Protein AF-A0A060WJI8-F1 (afdb_monomer)

Sequence (333 aa):
MSPMVLRTSGPAKLPEGYKLTMHISQGDAESVRVFRTRSTAGMHQTLKNLFYKSFVKDYPLVLGSEDLSKEVPYLGGNAEMNFYVEGLRFPDKDFEGLISISLSLLEPSSQGFPETPIFTDRVMFRVAPWIMTPNTLNPVEVFVCSTSDNYQFLKGMRRLVENSGYKLKVCHEYMNRGDRWMQDEIEFGYIDSPHQRFPVVLDSPRDGKLQDFPYDVLLGPDFGYVTRTAYNVEVSSLDSFGNLEVSPPVIVNGKIYPLGRIIIGVAFPTATKGRNMTKVVQDFLWAQKVQEPIALFSDWLLVGHVDEFMTFVPAPDKKVKQYCQGKYSCPLH

Structure (mmCIF, N/CA/C/O backbone):
data_AF-A0A060WJI8-F1
#
_entry.id   AF-A0A060WJI8-F1
#
loop_
_atom_site.group_PDB
_atom_site.id
_atom_site.type_symbol
_atom_site.label_atom_id
_atom_site.label_alt_id
_atom_site.label_comp_id
_atom_site.label_asym_id
_atom_site.label_entity_id
_atom_site.label_seq_id
_atom_site.pdbx_PDB_ins_code
_atom_site.Cartn_x
_atom_site.Cartn_y
_atom_site.Cartn_z
_atom_site.occupancy
_atom_site.B_iso_or_equiv
_atom_site.auth_seq_id
_atom_site.auth_comp_id
_atom_site.auth_asym_id
_atom_site.auth_atom_id
_atom_site.pdbx_PDB_model_num
ATOM 1 N N . MET A 1 1 ? 7.351 -10.315 -7.863 1.00 95.31 1 MET A N 1
ATOM 2 C CA . MET A 1 1 ? 7.748 -9.459 -9.005 1.00 95.31 1 MET A CA 1
ATOM 3 C C . MET A 1 1 ? 6.930 -9.865 -10.216 1.00 95.31 1 MET A C 1
ATOM 5 O O . MET A 1 1 ? 6.712 -11.059 -10.398 1.00 95.31 1 MET A O 1
ATOM 9 N N . SER A 1 2 ? 6.518 -8.904 -11.037 1.00 97.56 2 SER A N 1
ATOM 10 C CA . SER A 1 2 ? 5.745 -9.164 -12.254 1.00 97.56 2 SER A CA 1
ATOM 11 C C . SER A 1 2 ? 6.662 -9.638 -13.387 1.00 97.56 2 SER A C 1
ATOM 13 O O . SER A 1 2 ? 7.689 -8.996 -13.623 1.00 97.56 2 SER A O 1
ATOM 15 N N . PRO A 1 3 ? 6.327 -10.722 -14.106 1.00 96.50 3 PRO A N 1
ATOM 16 C CA . PRO A 1 3 ? 7.096 -11.142 -15.270 1.00 96.50 3 PRO A CA 1
ATOM 17 C C . PRO A 1 3 ? 6.867 -10.187 -16.452 1.00 96.50 3 PRO A C 1
ATOM 19 O O . PRO A 1 3 ? 5.740 -9.779 -16.730 1.00 96.50 3 PRO A O 1
ATOM 22 N N . MET A 1 4 ? 7.937 -9.874 -17.180 1.00 97.38 4 MET A N 1
ATOM 23 C CA . MET A 1 4 ? 7.912 -9.142 -18.448 1.00 97.38 4 MET A CA 1
ATOM 24 C C . MET A 1 4 ? 8.781 -9.895 -19.457 1.00 97.38 4 MET A C 1
ATOM 26 O O . MET A 1 4 ? 9.911 -10.254 -19.146 1.00 97.38 4 MET A O 1
ATOM 30 N N . VAL A 1 5 ? 8.265 -10.161 -20.659 1.00 96.44 5 VAL A N 1
ATOM 31 C CA . VAL A 1 5 ? 8.942 -11.027 -21.640 1.00 96.44 5 VAL A CA 1
ATOM 32 C C . VAL A 1 5 ? 9.232 -10.249 -22.915 1.00 96.44 5 VAL A C 1
ATOM 34 O O . VAL A 1 5 ? 8.307 -9.788 -23.581 1.00 96.44 5 VAL A O 1
ATOM 37 N N . LEU A 1 6 ? 10.511 -10.146 -23.277 1.00 96.25 6 LEU A N 1
ATOM 38 C CA . LEU A 1 6 ? 10.931 -9.688 -24.598 1.00 96.25 6 LEU A CA 1
ATOM 39 C C . LEU A 1 6 ? 10.910 -10.875 -25.556 1.00 96.25 6 LEU A C 1
ATOM 41 O O . LEU A 1 6 ? 11.651 -11.835 -25.357 1.00 96.25 6 LEU A O 1
ATOM 45 N N . ARG A 1 7 ? 10.088 -10.786 -26.602 1.00 96.56 7 ARG A N 1
ATOM 46 C CA . ARG A 1 7 ? 10.041 -11.760 -27.696 1.00 96.56 7 ARG A CA 1
ATOM 47 C C . ARG A 1 7 ? 10.628 -11.144 -28.953 1.00 96.56 7 ARG A C 1
ATOM 49 O O . ARG A 1 7 ? 10.181 -10.081 -29.378 1.00 96.56 7 ARG A O 1
ATOM 56 N N . THR A 1 8 ? 11.607 -11.807 -29.551 1.00 95.94 8 THR A N 1
ATOM 57 C CA . THR A 1 8 ? 12.203 -11.386 -30.820 1.00 95.94 8 THR A CA 1
ATOM 58 C C . THR A 1 8 ? 12.088 -12.500 -31.855 1.00 95.94 8 THR A C 1
ATOM 60 O O . THR A 1 8 ? 12.161 -13.683 -31.534 1.00 95.94 8 THR A O 1
ATOM 63 N N . SER A 1 9 ? 11.884 -12.105 -33.111 1.00 96.81 9 SER A N 1
ATOM 64 C CA . SER A 1 9 ? 11.869 -12.989 -34.278 1.00 96.81 9 SER A CA 1
ATOM 65 C C . SER A 1 9 ? 12.611 -12.283 -35.405 1.00 96.81 9 SER A C 1
ATOM 67 O O . SER A 1 9 ? 12.180 -11.215 -35.840 1.00 96.81 9 SER A O 1
ATOM 69 N N . GLY A 1 10 ? 13.732 -12.831 -35.870 1.00 95.75 10 GLY A N 1
ATOM 70 C CA . GLY A 1 10 ? 14.507 -12.193 -36.933 1.00 95.75 10 GLY A CA 1
ATOM 71 C C . GLY A 1 10 ? 15.768 -12.950 -37.362 1.00 95.75 10 GLY A C 1
ATOM 72 O O . GLY A 1 10 ? 15.878 -14.153 -37.112 1.00 95.75 10 GLY A O 1
ATOM 73 N N . PRO A 1 11 ? 16.710 -12.271 -38.046 1.00 96.75 11 PRO A N 1
ATOM 74 C CA . PRO A 1 11 ? 17.956 -12.880 -38.513 1.00 96.75 11 PRO A CA 1
ATOM 75 C C . PRO A 1 11 ? 18.818 -13.419 -37.359 1.00 96.75 11 PRO A C 1
ATOM 77 O O . PRO A 1 11 ? 18.572 -13.164 -36.186 1.00 96.75 11 PRO A O 1
ATOM 80 N N . ALA A 1 12 ? 19.877 -14.166 -37.677 1.00 94.81 12 ALA A N 1
ATOM 81 C CA . ALA A 1 12 ? 20.780 -14.703 -36.652 1.00 94.81 12 ALA A CA 1
ATOM 82 C C . ALA A 1 12 ? 21.496 -13.606 -35.836 1.00 94.81 12 ALA A C 1
ATOM 84 O O . ALA A 1 12 ? 21.872 -13.833 -34.690 1.00 94.81 12 ALA A O 1
ATOM 85 N N . LYS A 1 13 ? 21.701 -12.424 -36.429 1.00 95.00 13 LYS A N 1
ATOM 86 C CA . LYS A 1 13 ? 22.311 -11.242 -35.806 1.00 95.00 13 LYS A CA 1
ATOM 87 C C . LYS A 1 13 ? 21.652 -9.984 -36.365 1.00 95.00 13 LYS A C 1
ATOM 89 O O . LYS A 1 13 ? 21.205 -9.999 -37.512 1.00 95.00 13 LYS A O 1
ATOM 94 N N . LEU A 1 14 ? 21.619 -8.913 -35.576 1.00 95.38 14 LEU A N 1
ATOM 95 C CA . LEU A 1 14 ? 21.272 -7.590 -36.095 1.00 95.38 14 LEU A CA 1
ATOM 96 C C . LEU A 1 14 ? 22.352 -7.115 -37.084 1.00 95.38 14 LEU A C 1
ATOM 98 O O . LEU A 1 14 ? 23.507 -7.541 -36.957 1.00 95.38 14 LEU A O 1
ATOM 102 N N . PRO A 1 15 ? 22.004 -6.256 -38.061 1.00 96.38 15 PRO A N 1
ATOM 103 C CA . PRO A 1 15 ? 23.004 -5.584 -38.881 1.00 96.38 15 PRO A CA 1
ATOM 104 C C . PRO A 1 15 ? 23.993 -4.799 -38.011 1.00 96.38 15 PRO A C 1
ATOM 106 O O . PRO A 1 15 ? 23.686 -4.433 -36.874 1.00 96.38 15 PRO A O 1
ATOM 109 N N . GLU A 1 16 ? 25.191 -4.558 -38.539 1.00 94.25 16 GLU A N 1
ATOM 110 C CA . GLU A 1 16 ? 26.265 -3.901 -37.794 1.00 94.25 16 GLU A CA 1
ATOM 111 C C . GLU A 1 16 ? 25.809 -2.554 -37.214 1.00 94.25 16 GLU A C 1
ATOM 113 O O . GLU A 1 16 ? 25.191 -1.747 -37.903 1.00 94.25 16 GLU A O 1
ATOM 118 N N . GLY A 1 17 ? 26.085 -2.343 -35.924 1.00 92.25 17 GLY A N 1
ATOM 119 C CA . GLY A 1 17 ? 25.746 -1.123 -35.190 1.00 92.25 17 GLY A CA 1
ATOM 120 C C . GLY A 1 17 ? 24.297 -1.016 -34.698 1.00 92.25 17 GLY A C 1
ATOM 121 O O . GLY A 1 17 ? 24.030 -0.174 -33.847 1.00 92.25 17 GLY A O 1
ATOM 122 N N . TYR A 1 18 ? 23.369 -1.863 -35.157 1.00 96.94 18 TYR A N 1
ATOM 123 C CA . TYR A 1 18 ? 22.008 -1.876 -34.611 1.00 96.94 18 TYR A CA 1
ATOM 124 C C . TYR A 1 18 ? 21.971 -2.574 -33.255 1.00 96.94 18 TYR A C 1
ATOM 126 O O . TYR A 1 18 ? 22.590 -3.625 -33.066 1.00 96.94 18 TYR A O 1
ATOM 134 N N . LYS A 1 19 ? 21.175 -2.041 -32.325 1.00 96.19 19 LYS A N 1
ATOM 135 C CA . LYS A 1 19 ? 21.021 -2.632 -30.989 1.00 96.19 19 LYS A CA 1
ATOM 136 C C . LYS A 1 19 ? 19.639 -2.426 -30.392 1.00 96.19 19 LYS A C 1
ATOM 138 O O . LYS A 1 19 ? 18.889 -1.541 -30.797 1.00 96.19 19 LYS A O 1
ATOM 143 N N . LEU A 1 20 ? 19.315 -3.257 -29.408 1.00 97.56 20 LEU A N 1
ATOM 144 C CA . LEU A 1 20 ? 18.104 -3.134 -28.606 1.00 97.56 20 LEU A CA 1
ATOM 145 C C . LEU A 1 20 ? 18.449 -2.478 -27.271 1.00 97.56 20 LEU A C 1
ATOM 147 O O . LEU A 1 20 ? 19.308 -2.972 -26.544 1.00 97.56 20 LEU A O 1
ATOM 151 N N . THR A 1 21 ? 17.745 -1.408 -26.923 1.00 97.75 21 THR A N 1
ATOM 152 C CA . THR A 1 21 ? 17.945 -0.688 -25.661 1.00 97.75 21 THR A CA 1
ATOM 153 C C . THR A 1 21 ? 16.631 -0.597 -24.909 1.00 97.75 21 THR A C 1
ATOM 155 O O . THR A 1 21 ? 15.650 -0.052 -25.416 1.00 97.75 21 THR A O 1
ATOM 158 N N . MET A 1 22 ? 16.614 -1.127 -23.689 1.00 98.31 22 MET A N 1
ATOM 159 C CA . MET A 1 22 ? 15.509 -0.943 -22.754 1.00 98.31 22 MET A CA 1
ATOM 160 C C . MET A 1 22 ? 15.727 0.357 -21.978 1.00 98.31 22 MET A C 1
ATOM 162 O O . MET A 1 22 ? 16.863 0.657 -21.611 1.00 98.31 22 MET A O 1
ATOM 166 N N . HIS A 1 23 ? 14.671 1.134 -21.742 1.00 98.31 23 HIS A N 1
ATOM 167 C CA . HIS A 1 23 ? 14.761 2.410 -21.027 1.00 98.31 23 HIS A CA 1
ATOM 168 C C . HIS A 1 23 ? 13.463 2.797 -20.315 1.00 98.31 23 HIS A C 1
ATOM 170 O O . HIS A 1 23 ? 12.370 2.333 -20.660 1.00 98.31 23 HIS A O 1
ATOM 176 N N . ILE A 1 24 ? 13.616 3.651 -19.306 1.00 98.19 24 ILE A N 1
ATOM 177 C CA . ILE A 1 24 ? 12.556 4.228 -18.474 1.00 98.19 24 ILE A CA 1
ATOM 178 C C . ILE A 1 24 ? 12.788 5.732 -18.301 1.00 98.19 24 ILE A C 1
ATOM 180 O O . ILE A 1 24 ? 13.900 6.230 -18.487 1.00 98.19 24 ILE A O 1
ATOM 184 N N . SER A 1 25 ? 11.732 6.469 -17.952 1.00 97.44 25 SER A N 1
ATOM 185 C CA . SER A 1 25 ? 11.871 7.882 -17.598 1.00 97.44 25 SER A CA 1
ATOM 186 C C . SER A 1 25 ? 12.563 8.038 -16.239 1.00 97.44 25 SER A C 1
ATOM 188 O O . SER A 1 25 ? 12.509 7.139 -15.401 1.00 97.44 25 SER A O 1
ATOM 190 N N . GLN A 1 26 ? 13.180 9.198 -15.993 1.00 95.56 26 GLN A N 1
ATOM 191 C CA . GLN A 1 26 ? 13.785 9.490 -14.689 1.00 95.56 26 GLN A CA 1
ATOM 192 C C . GLN A 1 26 ? 12.755 9.428 -13.548 1.00 95.56 26 GLN A C 1
ATOM 194 O O . GLN A 1 26 ? 13.071 8.910 -12.485 1.00 95.56 26 GLN A O 1
ATOM 199 N N . GLY A 1 27 ? 11.520 9.890 -13.783 1.00 94.31 27 GLY A N 1
ATOM 200 C CA . GLY A 1 27 ? 10.445 9.815 -12.788 1.00 94.31 27 GLY A CA 1
ATOM 201 C C . GLY A 1 27 ? 9.993 8.380 -12.501 1.00 94.31 27 GLY A C 1
ATOM 202 O O . GLY A 1 27 ? 9.819 8.007 -11.345 1.00 94.31 27 GLY A O 1
ATOM 203 N N . ASP A 1 28 ? 9.868 7.540 -13.535 1.00 96.62 28 ASP A N 1
ATOM 204 C CA . ASP A 1 28 ? 9.528 6.121 -13.354 1.00 96.62 28 ASP A CA 1
ATOM 205 C C . ASP A 1 28 ? 10.630 5.357 -12.604 1.00 96.62 28 ASP A C 1
ATOM 207 O O . ASP A 1 28 ? 10.332 4.442 -11.837 1.00 96.62 28 ASP A O 1
ATOM 211 N N . ALA A 1 29 ? 11.897 5.735 -12.800 1.00 96.19 29 ALA A N 1
ATOM 212 C CA . ALA A 1 29 ? 13.061 5.076 -12.208 1.00 96.19 29 ALA A CA 1
ATOM 213 C C . ALA A 1 29 ? 13.143 5.182 -10.681 1.00 96.19 29 ALA A C 1
ATOM 215 O O . ALA A 1 29 ? 13.784 4.347 -10.044 1.00 96.19 29 ALA A O 1
ATOM 216 N N . GLU A 1 30 ? 12.460 6.157 -10.083 1.00 95.12 30 GLU A N 1
ATOM 217 C CA . GLU A 1 30 ? 12.289 6.236 -8.629 1.00 95.12 30 GLU A CA 1
ATOM 218 C C . GLU A 1 30 ? 11.312 5.173 -8.103 1.00 95.12 30 GLU A C 1
ATOM 220 O O . GLU A 1 30 ? 11.347 4.812 -6.927 1.00 95.12 30 GLU A O 1
ATOM 225 N N . SER A 1 31 ? 10.435 4.662 -8.970 1.00 97.31 31 SER A N 1
ATOM 226 C CA . SER A 1 31 ? 9.283 3.834 -8.606 1.00 97.31 31 SER A CA 1
ATOM 227 C C . SER A 1 31 ? 9.403 2.379 -9.052 1.00 97.31 31 SER A C 1
ATOM 229 O O . SER A 1 31 ? 8.552 1.569 -8.675 1.00 97.31 31 SER A O 1
ATOM 231 N N . VAL A 1 32 ? 10.430 2.019 -9.831 1.00 98.25 32 VAL A N 1
ATOM 232 C CA . VAL A 1 32 ? 10.573 0.683 -10.425 1.00 98.25 32 VAL A CA 1
ATOM 233 C C . VAL A 1 32 ? 12.015 0.183 -10.431 1.00 98.25 32 VAL A C 1
ATOM 235 O O . VAL A 1 32 ? 12.955 0.942 -10.661 1.00 98.25 32 VAL A O 1
ATOM 238 N N . ARG A 1 33 ? 12.187 -1.132 -10.264 1.00 98.06 33 ARG A N 1
ATOM 239 C CA . ARG A 1 33 ? 13.402 -1.845 -10.687 1.00 98.06 33 ARG A CA 1
ATOM 240 C C . ARG A 1 33 ? 13.047 -2.977 -11.639 1.00 98.06 33 ARG A C 1
ATOM 242 O O . ARG A 1 33 ? 12.024 -3.647 -11.477 1.00 98.06 33 ARG A O 1
ATOM 249 N N . VAL A 1 34 ? 13.911 -3.188 -12.628 1.00 98.00 34 VAL A N 1
ATOM 250 C CA . VAL A 1 34 ? 13.789 -4.267 -13.612 1.00 98.00 34 VAL A CA 1
ATOM 251 C C . VAL A 1 34 ? 15.032 -5.134 -13.544 1.00 98.00 34 VAL A C 1
ATOM 253 O O . VAL A 1 34 ? 16.148 -4.643 -13.705 1.00 98.00 34 VAL A O 1
ATOM 256 N N . PHE A 1 35 ? 14.838 -6.432 -13.358 1.00 96.12 35 PHE A N 1
ATOM 257 C CA . PHE A 1 35 ? 15.899 -7.434 -13.330 1.00 96.12 35 PHE A CA 1
ATOM 258 C C . PHE A 1 35 ? 15.754 -8.383 -14.513 1.00 96.12 35 PHE A C 1
ATOM 260 O O . PHE A 1 35 ? 14.654 -8.570 -15.031 1.00 96.12 35 PHE A O 1
ATOM 267 N N . ARG A 1 36 ? 16.842 -9.036 -14.916 1.00 91.44 36 ARG A N 1
ATOM 268 C CA . ARG A 1 36 ? 16.812 -10.140 -15.894 1.00 91.44 36 ARG A CA 1
ATOM 269 C C . ARG A 1 36 ? 17.390 -11.402 -15.281 1.00 91.44 36 ARG A C 1
ATOM 271 O O . ARG A 1 36 ? 18.293 -11.303 -14.461 1.00 91.44 36 ARG A O 1
ATOM 278 N N . THR A 1 37 ? 16.970 -12.579 -15.731 1.00 82.50 37 THR A N 1
ATOM 279 C CA . THR A 1 37 ? 17.683 -13.827 -15.406 1.00 82.50 37 THR A CA 1
ATOM 280 C C . THR A 1 37 ? 19.043 -13.864 -16.087 1.00 82.50 37 THR A C 1
ATOM 282 O O . THR A 1 37 ? 19.163 -13.566 -17.280 1.00 82.50 37 THR A O 1
ATOM 285 N N . ARG A 1 38 ? 20.083 -14.263 -15.356 1.00 71.56 38 ARG A N 1
ATOM 286 C CA . ARG A 1 38 ? 21.404 -14.488 -15.942 1.00 71.56 38 ARG A CA 1
ATOM 287 C C . ARG A 1 38 ? 21.379 -15.698 -16.887 1.00 71.56 38 ARG A C 1
ATOM 289 O O . ARG A 1 38 ? 20.868 -16.757 -16.540 1.00 71.56 38 ARG A O 1
ATOM 296 N N . SER A 1 39 ? 21.967 -15.546 -18.076 1.00 58.94 39 SER A N 1
ATOM 297 C CA . SER A 1 39 ? 22.252 -16.679 -18.967 1.00 58.94 39 SER A CA 1
ATOM 298 C C . SER A 1 39 ? 23.330 -17.566 -18.334 1.00 58.94 39 SER A C 1
ATOM 300 O O . SER A 1 39 ? 24.338 -17.058 -17.841 1.00 58.94 39 SER A O 1
ATOM 302 N N . THR A 1 40 ? 23.134 -18.885 -18.343 1.00 50.47 40 THR A N 1
ATOM 303 C CA . THR A 1 40 ? 24.026 -19.894 -17.735 1.00 50.47 40 THR A CA 1
ATOM 304 C C . THR A 1 40 ? 25.407 -20.006 -18.403 1.00 50.47 40 THR A C 1
ATOM 306 O O . THR A 1 40 ? 26.267 -20.747 -17.929 1.00 50.47 40 THR A O 1
ATOM 309 N N . ALA A 1 41 ? 25.672 -19.248 -19.469 1.00 39.09 41 ALA A N 1
ATOM 310 C CA . ALA A 1 41 ? 26.955 -19.223 -20.163 1.00 39.09 41 ALA A CA 1
ATOM 311 C C . ALA A 1 41 ? 27.947 -18.245 -19.498 1.00 39.09 41 ALA A C 1
ATOM 313 O O . ALA A 1 41 ? 28.019 -17.074 -19.862 1.00 39.09 41 ALA A O 1
ATOM 314 N N . GLY A 1 42 ? 28.729 -18.718 -18.521 1.00 37.16 42 GLY A N 1
ATOM 315 C CA . GLY A 1 42 ? 29.898 -17.981 -18.011 1.00 37.16 42 GLY A CA 1
ATOM 316 C C . GLY A 1 42 ? 30.003 -17.949 -16.490 1.00 37.16 42 GLY A C 1
ATOM 317 O O . GLY A 1 42 ? 29.821 -16.908 -15.853 1.00 37.16 42 GLY A O 1
ATOM 318 N N . MET A 1 43 ? 30.305 -19.106 -15.904 1.00 37.91 43 MET A N 1
ATOM 319 C CA . MET A 1 43 ? 30.564 -19.263 -14.479 1.00 37.91 43 MET A CA 1
ATOM 320 C C . MET A 1 43 ? 32.078 -19.194 -14.234 1.00 37.91 43 MET A C 1
ATOM 322 O O . MET A 1 43 ? 32.793 -20.152 -14.501 1.00 37.91 43 MET A O 1
ATOM 326 N N . HIS A 1 44 ? 32.570 -18.069 -13.709 1.00 34.78 44 HIS A N 1
ATOM 327 C CA . HIS A 1 44 ? 33.851 -18.028 -13.003 1.00 34.78 44 HIS A CA 1
ATOM 328 C C . HIS A 1 44 ? 33.682 -17.342 -11.642 1.00 34.78 44 HIS A C 1
ATOM 330 O O . HIS A 1 44 ? 32.932 -16.380 -11.478 1.00 34.78 44 HIS A O 1
ATOM 336 N N . GLN A 1 45 ? 34.330 -17.958 -10.657 1.00 44.03 45 GLN A N 1
ATOM 337 C CA . GLN A 1 45 ? 34.264 -17.748 -9.213 1.00 44.03 45 GLN A CA 1
ATOM 338 C C . GLN A 1 45 ? 34.314 -16.287 -8.760 1.00 44.03 45 GLN A C 1
ATOM 340 O O . GLN A 1 45 ? 35.216 -15.562 -9.155 1.00 44.03 45 GLN A O 1
ATOM 345 N N . THR A 1 46 ? 33.493 -15.934 -7.763 1.00 38.28 46 THR A N 1
ATOM 346 C CA . THR A 1 46 ? 34.002 -15.357 -6.499 1.00 38.28 46 THR A CA 1
ATOM 347 C C . THR A 1 46 ? 32.967 -15.525 -5.375 1.00 38.28 46 THR A C 1
ATOM 349 O O . THR A 1 46 ? 31.756 -15.440 -5.605 1.00 38.28 46 THR A O 1
ATOM 352 N N . LEU A 1 47 ? 33.466 -15.818 -4.171 1.00 43.69 47 LEU A N 1
ATOM 353 C CA . LEU A 1 47 ? 32.743 -15.987 -2.905 1.00 43.69 47 LEU A CA 1
ATOM 354 C C . LEU A 1 47 ? 32.748 -14.680 -2.083 1.00 43.69 47 LEU A C 1
ATOM 356 O O . LEU A 1 47 ? 33.731 -13.947 -2.125 1.00 43.69 47 LEU A O 1
ATOM 360 N N . LYS A 1 48 ? 31.696 -14.520 -1.256 1.00 38.72 48 LYS A N 1
ATOM 361 C CA . LYS A 1 48 ? 31.457 -13.558 -0.143 1.00 38.72 48 LYS A CA 1
ATOM 362 C C . LYS A 1 48 ? 30.688 -12.252 -0.446 1.00 38.72 48 LYS A C 1
ATOM 364 O O . LYS A 1 48 ? 31.264 -11.242 -0.834 1.00 38.72 48 LYS A O 1
ATOM 369 N N . ASN A 1 49 ? 29.370 -12.257 -0.196 1.00 40.72 49 ASN A N 1
ATOM 370 C CA . ASN A 1 49 ? 28.689 -11.526 0.900 1.00 40.72 49 ASN A CA 1
ATOM 371 C C . ASN A 1 49 ? 27.154 -11.688 0.798 1.00 40.72 49 ASN A C 1
ATOM 373 O O . ASN A 1 49 ? 26.597 -11.728 -0.297 1.00 40.72 49 ASN A O 1
ATOM 377 N N . LEU A 1 50 ? 26.511 -11.865 1.956 1.00 52.09 50 LEU A N 1
ATOM 378 C CA . LEU A 1 50 ? 25.228 -12.548 2.158 1.00 52.09 50 LEU A CA 1
ATOM 379 C C . LEU A 1 50 ? 23.988 -11.779 1.639 1.00 52.09 50 LEU A C 1
ATOM 381 O O . LEU A 1 50 ? 23.796 -10.599 1.914 1.00 52.09 50 LEU A O 1
ATOM 385 N N . PHE A 1 51 ? 23.147 -12.521 0.912 1.00 51.00 51 PHE A N 1
ATOM 386 C CA . PHE A 1 51 ? 21.796 -12.238 0.398 1.00 51.00 51 PHE A CA 1
ATOM 387 C C . PHE A 1 51 ? 21.637 -11.201 -0.732 1.00 51.00 51 PHE A C 1
ATOM 389 O O . PHE A 1 51 ? 21.318 -11.619 -1.846 1.00 51.00 51 PHE A O 1
ATOM 396 N N . TYR A 1 52 ? 21.919 -9.905 -0.547 1.00 45.81 52 TYR A N 1
ATOM 397 C CA . TYR A 1 52 ? 21.654 -8.906 -1.611 1.00 45.81 52 TYR A CA 1
ATOM 398 C C . TYR A 1 52 ? 22.555 -9.091 -2.849 1.00 45.81 52 TYR A C 1
ATOM 400 O O . TYR A 1 52 ? 22.087 -9.081 -3.987 1.00 45.81 52 TYR A O 1
ATOM 408 N N . LYS A 1 53 ? 23.853 -9.375 -2.647 1.00 49.78 53 LYS A N 1
ATOM 409 C CA . LYS A 1 53 ? 24.776 -9.665 -3.762 1.00 49.78 53 LYS A CA 1
ATOM 410 C C . LYS A 1 53 ? 24.500 -11.008 -4.437 1.00 49.78 53 LYS A C 1
ATOM 412 O O . LYS A 1 53 ? 24.866 -11.166 -5.595 1.00 49.78 53 LYS A O 1
ATOM 417 N N . SER A 1 54 ? 23.877 -11.966 -3.745 1.00 52.09 54 SER A N 1
ATOM 418 C CA . SER A 1 54 ? 23.552 -13.269 -4.339 1.00 52.09 54 SER A CA 1
ATOM 419 C C . SER A 1 54 ? 22.375 -13.157 -5.303 1.00 52.09 54 SER A C 1
ATOM 421 O O . SER A 1 54 ? 22.462 -13.681 -6.405 1.00 52.09 54 SER A O 1
ATOM 423 N N . PHE A 1 55 ? 21.324 -12.412 -4.937 1.00 59.50 55 PHE A N 1
ATOM 424 C CA . PHE A 1 55 ? 20.200 -12.169 -5.842 1.00 59.50 55 PHE A CA 1
ATOM 425 C C . PHE A 1 55 ? 20.647 -11.394 -7.083 1.00 59.50 55 PHE A C 1
ATOM 427 O O . PHE A 1 55 ? 20.423 -11.863 -8.188 1.00 59.50 55 PHE A O 1
ATOM 434 N N . VAL A 1 56 ? 21.385 -10.286 -6.928 1.00 58.84 56 VAL A N 1
ATOM 435 C CA . VAL A 1 56 ? 21.895 -9.504 -8.076 1.00 58.84 56 VAL A CA 1
ATOM 436 C C . VAL A 1 56 ? 22.865 -10.313 -8.955 1.00 58.84 56 VAL A C 1
ATOM 438 O O . VAL A 1 56 ? 22.981 -10.067 -10.156 1.00 58.84 56 VAL A O 1
ATOM 441 N N . LYS A 1 57 ? 23.558 -11.309 -8.389 1.00 63.19 57 LYS A N 1
ATOM 442 C CA . LYS A 1 57 ? 24.456 -12.195 -9.145 1.00 63.19 57 LYS A CA 1
ATOM 443 C C . LYS A 1 57 ? 23.705 -13.105 -10.121 1.00 63.19 57 LYS A C 1
ATOM 445 O O . LYS A 1 57 ? 24.249 -13.367 -11.200 1.00 63.19 57 LYS A O 1
ATOM 450 N N . ASP A 1 58 ? 22.503 -13.542 -9.756 1.00 75.50 58 ASP A N 1
ATOM 451 C CA . ASP A 1 58 ? 21.653 -14.433 -10.560 1.00 75.50 58 ASP A CA 1
ATOM 452 C C . ASP A 1 58 ? 20.570 -13.657 -11.340 1.00 75.50 58 ASP A C 1
ATOM 454 O O . ASP A 1 58 ? 20.153 -14.076 -12.423 1.00 75.50 58 ASP A O 1
ATOM 458 N N . TYR A 1 59 ? 20.206 -12.475 -10.837 1.00 85.12 59 TYR A N 1
ATOM 459 C CA . TYR A 1 59 ? 19.235 -11.531 -11.381 1.00 85.12 59 TYR A CA 1
ATOM 460 C C . TYR A 1 59 ? 19.839 -10.122 -11.484 1.00 85.12 59 TYR A C 1
ATOM 462 O O . TYR A 1 59 ? 19.549 -9.258 -10.653 1.00 85.12 59 TYR A O 1
ATOM 470 N N . PRO A 1 60 ? 20.723 -9.856 -12.461 1.00 89.50 60 PRO A N 1
ATOM 471 C CA . PRO A 1 60 ? 21.310 -8.531 -12.620 1.00 89.50 60 PRO A CA 1
ATOM 472 C C . PRO A 1 60 ? 20.246 -7.457 -12.872 1.00 89.50 60 PRO A C 1
ATOM 474 O O . PRO A 1 60 ? 19.312 -7.663 -13.657 1.00 89.50 60 PRO A O 1
ATOM 477 N N . LEU A 1 61 ? 20.438 -6.300 -12.229 1.00 93.44 61 LEU A N 1
ATOM 478 C CA . LEU A 1 61 ? 19.657 -5.088 -12.462 1.00 93.44 61 LEU A CA 1
ATOM 479 C C . LEU A 1 61 ? 19.858 -4.619 -13.911 1.00 93.44 61 LEU A C 1
ATOM 481 O O . LEU A 1 61 ? 20.980 -4.601 -14.424 1.00 93.44 61 LEU A O 1
ATOM 485 N N . VAL A 1 62 ? 18.755 -4.285 -14.569 1.00 95.31 62 VAL A N 1
ATOM 486 C CA . VAL A 1 62 ? 18.708 -3.768 -15.941 1.00 95.31 62 VAL A CA 1
ATOM 487 C C . VAL A 1 62 ? 18.312 -2.303 -15.924 1.00 95.31 62 VAL A C 1
ATOM 489 O O . VAL A 1 62 ? 18.973 -1.510 -16.581 1.00 95.31 62 VAL A O 1
ATOM 492 N N . LEU A 1 63 ? 17.261 -1.963 -15.173 1.00 97.50 63 LEU A N 1
ATOM 493 C CA . LEU A 1 63 ? 16.787 -0.593 -15.018 1.00 97.50 63 LEU A CA 1
ATOM 494 C C . LEU A 1 63 ? 16.494 -0.267 -13.554 1.00 97.50 63 LEU A C 1
ATOM 496 O O . LEU A 1 63 ? 15.995 -1.124 -12.818 1.00 97.50 63 LEU A O 1
ATOM 500 N N . GLY A 1 64 ? 16.747 0.979 -13.167 1.00 95.75 64 GLY A N 1
ATOM 501 C CA . GLY A 1 64 ? 16.448 1.541 -11.849 1.00 95.75 64 GLY A CA 1
ATOM 502 C C . GLY A 1 64 ? 16.901 2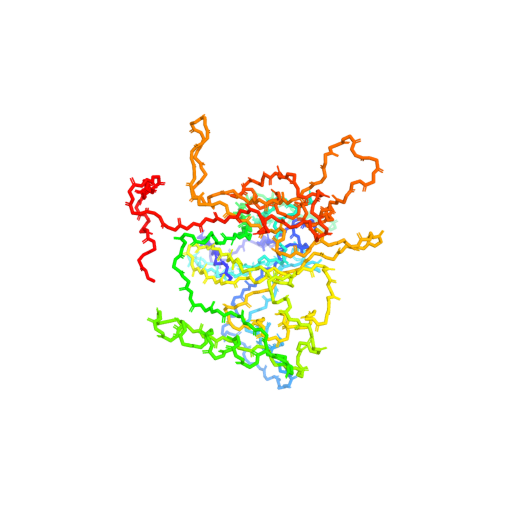.999 -11.765 1.00 95.75 64 GLY A C 1
ATOM 503 O O . GLY A 1 64 ? 17.278 3.587 -12.775 1.00 95.75 64 GLY A O 1
ATOM 504 N N . SER A 1 65 ? 16.909 3.575 -10.563 1.00 94.44 65 SER A N 1
ATOM 505 C CA . SER A 1 65 ? 17.248 4.990 -10.329 1.00 94.44 65 SER A CA 1
ATOM 506 C C . SER A 1 65 ? 18.618 5.422 -10.871 1.00 94.44 65 SER A C 1
ATOM 508 O O . SER A 1 65 ? 18.780 6.569 -11.276 1.00 94.44 65 SER A O 1
ATOM 510 N N . GLU A 1 66 ? 19.602 4.518 -10.883 1.00 93.50 66 GLU A N 1
ATOM 511 C CA . GLU A 1 66 ? 20.960 4.781 -11.391 1.00 93.50 66 GLU A CA 1
ATOM 512 C C . GLU A 1 66 ? 21.147 4.360 -12.861 1.00 93.50 66 GLU A C 1
ATOM 514 O O . GLU A 1 66 ? 22.002 4.900 -13.560 1.00 93.50 66 GLU A O 1
ATOM 519 N N . ASP A 1 67 ? 20.322 3.431 -13.354 1.00 94.75 67 ASP A N 1
ATOM 520 C CA . ASP A 1 67 ? 20.398 2.853 -14.697 1.00 94.75 67 ASP A CA 1
ATOM 521 C C . ASP A 1 67 ? 19.084 3.129 -15.450 1.00 94.75 67 ASP A C 1
ATOM 523 O O . ASP A 1 67 ? 18.174 2.299 -15.486 1.00 94.75 67 ASP A O 1
ATOM 527 N N . LEU A 1 68 ? 18.966 4.305 -16.073 1.00 97.62 68 LEU A N 1
ATOM 528 C CA . LEU A 1 68 ? 17.751 4.687 -16.817 1.00 97.62 68 LEU A CA 1
ATOM 529 C C . LEU A 1 68 ? 17.608 3.961 -18.161 1.00 97.62 68 LEU A C 1
ATOM 531 O O . LEU A 1 68 ? 16.520 3.909 -18.737 1.00 97.62 68 LEU A O 1
ATOM 535 N N . SER A 1 69 ? 18.709 3.426 -18.689 1.00 97.25 69 SER A N 1
ATOM 536 C CA . SER A 1 69 ? 18.720 2.687 -19.947 1.00 97.25 69 SER A CA 1
ATOM 537 C C . SER A 1 69 ? 19.815 1.628 -19.968 1.00 97.25 69 SER A C 1
ATOM 539 O O . SER A 1 69 ? 20.891 1.812 -19.395 1.00 97.25 69 SER A O 1
ATOM 541 N N . LYS A 1 70 ? 19.550 0.515 -20.654 1.00 96.25 70 LYS A N 1
ATOM 542 C CA . LYS A 1 70 ? 20.507 -0.577 -20.816 1.00 96.25 70 LYS A CA 1
ATOM 543 C C . LYS A 1 70 ? 20.325 -1.277 -22.150 1.00 96.25 70 LYS A C 1
ATOM 545 O O . LYS A 1 70 ? 19.207 -1.612 -22.541 1.00 96.25 70 LYS A O 1
ATOM 550 N N . GLU A 1 71 ? 21.438 -1.550 -22.821 1.00 95.44 71 GLU A N 1
ATOM 551 C CA . GLU A 1 71 ? 21.439 -2.451 -23.969 1.00 95.44 71 GLU A CA 1
ATOM 552 C C . GLU A 1 71 ? 21.030 -3.861 -23.521 1.00 95.44 71 GLU A C 1
ATOM 554 O O . GLU A 1 71 ? 21.554 -4.405 -22.540 1.00 95.44 71 GLU A O 1
ATOM 559 N N . VAL A 1 72 ? 20.085 -4.456 -24.244 1.00 93.50 72 VAL A N 1
ATOM 560 C CA . VAL A 1 72 ? 19.608 -5.818 -24.012 1.00 93.50 72 VAL A CA 1
ATOM 561 C C . VAL A 1 72 ? 20.074 -6.739 -25.143 1.00 93.50 72 VAL A C 1
ATOM 563 O O . VAL A 1 72 ? 19.962 -6.377 -26.315 1.00 93.50 72 VAL A O 1
ATOM 566 N N . PRO A 1 73 ? 20.595 -7.943 -24.830 1.00 91.69 73 PRO A N 1
ATOM 567 C CA . PRO A 1 73 ? 21.132 -8.830 -25.855 1.00 91.69 73 PRO A CA 1
ATOM 568 C C . PRO A 1 73 ? 20.072 -9.270 -26.868 1.00 91.69 73 PRO A C 1
ATOM 570 O O . PRO A 1 73 ? 19.016 -9.780 -26.492 1.00 91.69 73 PRO A O 1
ATOM 573 N N . TYR A 1 74 ? 20.401 -9.164 -28.154 1.00 93.50 74 TYR A N 1
ATOM 574 C CA . TYR A 1 74 ? 19.653 -9.814 -29.225 1.00 93.50 74 TYR A CA 1
ATOM 575 C C . TYR A 1 74 ? 20.170 -11.241 -29.435 1.00 93.50 74 TYR A C 1
ATOM 577 O O . TYR A 1 74 ? 21.340 -11.437 -29.759 1.00 93.50 74 TYR A O 1
ATOM 585 N N . LEU A 1 75 ? 19.304 -12.240 -29.251 1.00 91.56 75 LEU A N 1
ATOM 586 C CA . LEU A 1 75 ? 19.692 -13.658 -29.303 1.00 91.56 75 LEU A CA 1
ATOM 587 C C . LEU A 1 75 ? 19.590 -14.291 -30.706 1.00 91.56 75 LEU A C 1
ATOM 589 O O . LEU A 1 75 ? 20.090 -15.395 -30.899 1.00 91.56 75 LEU A O 1
ATOM 593 N N . GLY A 1 76 ? 18.995 -13.592 -31.680 1.00 90.94 76 GLY A N 1
ATOM 594 C CA . GLY A 1 76 ? 18.777 -14.102 -33.037 1.00 90.94 76 GLY A CA 1
ATOM 595 C C . GLY A 1 76 ? 17.652 -15.132 -33.152 1.00 90.94 76 GLY A C 1
ATOM 596 O O . GLY A 1 76 ? 17.248 -15.752 -32.170 1.00 90.94 76 GLY A O 1
ATOM 597 N N . GLY A 1 77 ? 17.136 -15.317 -34.371 1.00 94.06 77 GLY A N 1
ATOM 598 C CA . GLY A 1 77 ? 16.055 -16.272 -34.631 1.00 94.06 77 GLY A CA 1
ATOM 599 C C . GLY A 1 77 ? 14.789 -15.950 -33.833 1.00 94.06 77 GLY A C 1
ATOM 600 O O . GLY A 1 77 ? 14.477 -14.778 -33.622 1.00 94.06 77 GLY A O 1
ATOM 601 N N . ASN A 1 78 ? 14.080 -16.996 -33.399 1.00 95.25 78 ASN A N 1
ATOM 602 C CA . ASN A 1 78 ? 12.968 -16.894 -32.455 1.00 95.25 78 ASN A CA 1
ATOM 603 C C . ASN A 1 78 ? 13.508 -17.049 -31.034 1.00 95.25 78 ASN A C 1
ATOM 605 O O . ASN A 1 78 ? 13.975 -18.131 -30.672 1.00 95.25 78 ASN A O 1
ATOM 609 N N . ALA A 1 79 ? 13.431 -15.990 -30.236 1.00 93.56 79 ALA A N 1
ATOM 610 C CA . ALA A 1 79 ? 13.962 -15.988 -28.883 1.00 93.56 79 ALA A CA 1
ATOM 611 C C . ALA A 1 79 ? 13.040 -15.267 -27.898 1.00 93.56 79 ALA A C 1
ATOM 613 O O . ALA A 1 79 ? 12.316 -14.334 -28.249 1.00 93.56 79 ALA A O 1
ATOM 614 N N . GLU A 1 80 ? 13.119 -15.693 -26.639 1.00 94.38 80 GLU A N 1
ATOM 615 C CA . GLU A 1 80 ? 12.460 -15.040 -25.515 1.00 94.38 80 GLU A CA 1
ATOM 616 C C . GLU A 1 80 ? 13.480 -14.717 -24.422 1.00 94.38 80 GLU A C 1
ATOM 618 O O . GLU A 1 80 ? 14.403 -15.491 -24.157 1.00 94.38 80 GLU A O 1
ATOM 623 N N . MET A 1 81 ? 13.300 -13.572 -23.769 1.00 92.62 81 MET A N 1
ATOM 624 C CA . MET A 1 81 ? 14.080 -13.168 -22.605 1.00 92.62 81 MET A CA 1
ATOM 625 C C . MET A 1 81 ? 13.151 -12.683 -21.497 1.00 92.62 81 MET A C 1
ATOM 627 O O . MET A 1 81 ? 12.323 -11.796 -21.712 1.00 92.62 81 MET A O 1
ATOM 631 N N . ASN A 1 82 ? 13.322 -13.257 -20.306 1.00 94.00 82 ASN A N 1
ATOM 632 C CA . ASN A 1 82 ? 12.512 -12.946 -19.137 1.00 94.00 82 ASN A CA 1
ATOM 633 C C . ASN A 1 82 ? 13.140 -11.835 -18.293 1.00 94.00 82 ASN A C 1
ATOM 635 O O . ASN A 1 82 ? 14.325 -11.874 -17.945 1.00 94.00 82 ASN A O 1
ATOM 639 N N . PHE A 1 83 ? 12.292 -10.891 -17.912 1.00 96.31 83 PHE A N 1
ATOM 640 C CA . PHE A 1 83 ? 12.553 -9.825 -16.963 1.00 96.31 83 PHE A CA 1
ATOM 641 C C . PHE A 1 83 ? 11.565 -9.915 -15.797 1.00 96.31 83 PHE A C 1
ATOM 643 O O . PHE A 1 83 ? 10.456 -10.435 -15.935 1.00 96.31 83 PHE A O 1
ATOM 650 N N . TYR A 1 84 ? 11.971 -9.381 -14.651 1.00 97.31 84 TYR A N 1
ATOM 651 C CA . TYR A 1 84 ? 11.190 -9.357 -13.420 1.00 97.31 84 TYR A CA 1
ATOM 652 C C . TYR A 1 84 ? 11.126 -7.921 -12.920 1.00 97.31 84 TYR A C 1
ATOM 654 O O . TYR A 1 84 ? 12.159 -7.277 -12.743 1.00 97.31 84 TYR A O 1
ATOM 662 N N . VAL A 1 85 ? 9.908 -7.422 -12.739 1.00 98.19 85 VAL A N 1
ATOM 663 C CA . VAL A 1 85 ? 9.629 -6.019 -12.424 1.00 98.19 85 VAL A CA 1
ATOM 664 C C . VAL A 1 85 ? 9.074 -5.917 -11.007 1.00 98.19 85 VAL A C 1
ATOM 666 O O . VAL A 1 85 ? 8.150 -6.650 -10.639 1.00 98.19 85 VAL A O 1
ATOM 669 N N . GLU A 1 86 ? 9.608 -4.997 -10.212 1.00 97.88 86 GLU A N 1
ATOM 670 C CA . GLU A 1 86 ? 9.060 -4.651 -8.899 1.00 97.88 86 GLU A CA 1
ATOM 671 C C . GLU A 1 86 ? 8.755 -3.157 -8.801 1.00 97.88 86 GLU A C 1
ATOM 673 O O . GLU A 1 86 ? 9.500 -2.329 -9.325 1.00 97.88 86 GLU A O 1
ATOM 678 N N . GLY A 1 87 ? 7.652 -2.829 -8.126 1.00 97.81 87 GLY A N 1
ATOM 679 C CA . GLY A 1 87 ? 7.334 -1.462 -7.730 1.00 97.81 87 GLY A CA 1
ATOM 680 C C . GLY A 1 87 ? 7.967 -1.153 -6.376 1.00 97.81 87 GLY A C 1
ATOM 681 O O . GLY A 1 87 ? 7.942 -1.995 -5.482 1.00 97.81 87 GLY A O 1
ATOM 682 N N . LEU A 1 88 ? 8.530 0.042 -6.232 1.00 97.62 88 LEU A N 1
ATOM 683 C CA . LEU A 1 88 ? 9.228 0.479 -5.015 1.00 97.62 88 LEU A CA 1
ATOM 684 C C . LEU A 1 88 ? 8.391 1.432 -4.157 1.00 97.62 88 LEU A C 1
ATOM 686 O O . LEU A 1 88 ? 8.746 1.718 -3.017 1.00 97.62 88 LEU A O 1
ATOM 690 N N . ARG A 1 89 ? 7.307 1.968 -4.724 1.00 96.00 89 ARG A N 1
ATOM 691 C CA . ARG A 1 89 ? 6.498 3.040 -4.139 1.00 96.00 89 ARG A CA 1
ATOM 692 C C . ARG A 1 89 ? 5.030 2.744 -4.395 1.00 96.00 89 ARG A C 1
ATOM 694 O O . ARG A 1 89 ? 4.667 2.407 -5.519 1.00 96.00 89 ARG A O 1
ATOM 701 N N . PHE A 1 90 ? 4.194 2.879 -3.372 1.00 98.62 90 PHE A N 1
ATOM 702 C CA . PHE A 1 90 ? 2.741 2.858 -3.539 1.00 98.62 90 PHE A CA 1
ATOM 703 C C . PHE A 1 90 ? 2.256 4.090 -4.309 1.00 98.62 90 PHE A C 1
ATOM 705 O O . PHE A 1 90 ? 2.947 5.110 -4.278 1.00 98.62 90 PHE A O 1
ATOM 712 N N . PRO A 1 91 ? 1.065 4.036 -4.938 1.00 98.56 91 PRO A N 1
ATOM 713 C CA . PRO A 1 91 ? 0.386 5.245 -5.384 1.00 98.56 91 PRO A CA 1
ATOM 714 C C . PRO A 1 91 ? 0.306 6.266 -4.244 1.00 98.56 91 PRO A C 1
ATOM 716 O O . PRO A 1 91 ? 0.002 5.904 -3.106 1.00 98.56 91 PRO A O 1
ATOM 719 N N . ASP A 1 92 ? 0.588 7.524 -4.554 1.00 98.12 92 ASP A N 1
ATOM 720 C CA . ASP A 1 92 ? 0.612 8.626 -3.593 1.00 98.12 92 ASP A CA 1
ATOM 721 C C . ASP A 1 92 ? 0.245 9.953 -4.279 1.00 98.12 92 ASP A C 1
ATOM 723 O O . ASP A 1 92 ? -0.029 9.988 -5.483 1.00 98.12 92 ASP A O 1
ATOM 727 N N . LYS A 1 93 ? 0.235 11.057 -3.529 1.00 96.31 93 LYS A N 1
ATOM 728 C CA . LYS A 1 93 ? -0.091 12.407 -4.017 1.00 96.31 93 LYS A CA 1
ATOM 729 C C . LYS A 1 93 ? 0.665 12.795 -5.290 1.00 96.31 93 LYS A C 1
ATOM 731 O O . LYS A 1 93 ? 0.113 13.480 -6.150 1.00 96.31 93 LYS A O 1
ATOM 736 N N . ASP A 1 94 ? 1.936 12.421 -5.362 1.00 96.31 94 ASP A N 1
ATOM 737 C CA . ASP A 1 94 ? 2.883 12.750 -6.427 1.00 96.31 94 ASP A CA 1
ATOM 738 C C . ASP A 1 94 ? 3.063 11.611 -7.441 1.00 96.31 94 ASP A C 1
ATOM 740 O O . ASP A 1 94 ? 3.775 11.777 -8.430 1.00 96.31 94 ASP A O 1
ATOM 744 N N . PHE A 1 95 ? 2.395 10.471 -7.241 1.00 97.81 95 PHE A N 1
ATOM 745 C CA . PHE A 1 95 ? 2.566 9.291 -8.077 1.00 97.81 95 PHE A CA 1
ATOM 746 C C . PHE A 1 95 ? 1.249 8.541 -8.294 1.00 97.81 95 PHE A C 1
ATOM 748 O O . PHE A 1 95 ? 0.734 7.854 -7.416 1.00 97.81 95 PHE A O 1
ATOM 755 N N . GLU A 1 96 ? 0.726 8.572 -9.523 1.00 96.88 96 GLU A N 1
ATOM 756 C CA . GLU A 1 96 ? -0.543 7.908 -9.868 1.00 96.88 96 GLU A CA 1
ATOM 757 C C . GLU A 1 96 ? -0.499 6.367 -9.851 1.00 96.88 96 GLU A C 1
ATOM 759 O O . GLU A 1 96 ? -1.512 5.709 -10.140 1.00 96.88 96 GLU A O 1
ATOM 764 N N . GLY A 1 97 ? 0.672 5.788 -9.580 1.00 97.69 97 GLY A N 1
ATOM 765 C CA . GLY A 1 97 ? 0.905 4.353 -9.619 1.00 97.69 97 GLY A CA 1
ATOM 766 C C . GLY A 1 97 ? 1.142 3.796 -11.019 1.00 97.69 97 GLY A C 1
ATOM 767 O O . GLY A 1 97 ? 1.048 2.586 -11.175 1.00 97.69 97 GLY A O 1
ATOM 768 N N . LEU A 1 98 ? 1.376 4.620 -12.044 1.00 98.25 98 LEU A N 1
ATOM 769 C CA . LEU A 1 98 ? 1.624 4.169 -13.419 1.00 98.25 98 LEU A CA 1
ATOM 770 C C . LEU A 1 98 ? 3.112 4.227 -13.755 1.00 98.25 98 LEU A C 1
ATOM 772 O O . LEU A 1 98 ? 3.738 5.248 -13.516 1.00 98.25 98 LEU A O 1
ATOM 776 N N . ILE A 1 99 ? 3.643 3.149 -14.332 1.00 98.31 99 ILE A N 1
ATOM 777 C CA . ILE A 1 99 ? 5.055 3.020 -14.719 1.00 98.31 99 ILE A CA 1
ATOM 778 C C . ILE A 1 99 ? 5.139 2.593 -16.182 1.00 98.31 99 ILE A C 1
ATOM 780 O O . ILE A 1 99 ? 4.468 1.638 -16.584 1.00 98.31 99 ILE A O 1
ATOM 784 N N . SER A 1 100 ? 5.995 3.259 -16.958 1.00 98.38 100 SER A N 1
ATOM 785 C CA . SER A 1 100 ? 6.230 2.947 -18.373 1.00 98.38 100 SER A CA 1
ATOM 786 C C . SER A 1 100 ? 7.603 2.316 -18.578 1.00 98.38 100 SER A C 1
ATOM 788 O O . SER A 1 100 ? 8.605 2.956 -18.282 1.00 98.38 100 SER A O 1
ATOM 790 N N . ILE A 1 101 ? 7.683 1.126 -19.178 1.00 98.62 101 ILE A N 1
ATOM 791 C CA . ILE A 1 101 ? 8.964 0.525 -19.594 1.00 98.62 101 ILE A CA 1
ATOM 792 C C . ILE A 1 101 ? 8.971 0.406 -21.113 1.00 98.62 101 ILE A C 1
ATOM 794 O O . ILE A 1 101 ? 8.030 -0.127 -21.705 1.00 98.62 101 ILE A O 1
ATOM 798 N N . SER A 1 102 ? 10.022 0.924 -21.744 1.00 98.62 102 SER A N 1
ATOM 799 C CA . SER A 1 102 ? 10.127 1.005 -23.202 1.00 98.62 102 SER A CA 1
ATOM 800 C C . SER A 1 102 ? 11.305 0.181 -23.711 1.00 98.62 102 SER A C 1
ATOM 802 O O . SER A 1 102 ? 12.334 0.064 -23.043 1.00 98.62 102 SER A O 1
ATOM 804 N N . LEU A 1 103 ? 11.166 -0.362 -24.915 1.00 98.44 103 LEU A N 1
ATOM 805 C CA . LEU A 1 103 ? 12.241 -1.010 -25.654 1.00 98.44 103 LEU A CA 1
ATOM 806 C C . LEU A 1 103 ? 12.355 -0.357 -27.026 1.00 98.44 103 LEU A C 1
ATOM 808 O O . LEU A 1 103 ? 11.373 -0.317 -27.765 1.00 98.44 103 LEU A O 1
ATOM 812 N N . SER A 1 104 ? 13.551 0.104 -27.378 1.00 98.50 104 SER A N 1
ATOM 813 C CA . SER A 1 104 ? 13.822 0.717 -28.677 1.00 98.50 104 SER A CA 1
ATOM 814 C C . SER A 1 104 ? 14.847 -0.088 -29.472 1.00 98.50 104 SER A C 1
ATOM 816 O O . SER A 1 104 ? 15.874 -0.502 -28.932 1.00 98.50 104 SER A O 1
ATOM 818 N N . LEU A 1 105 ? 14.580 -0.276 -30.766 1.00 98.19 105 LEU A N 1
ATOM 819 C CA . LEU A 1 105 ? 15.586 -0.678 -31.747 1.00 98.19 105 LEU A CA 1
ATOM 820 C C . LEU A 1 105 ? 16.278 0.588 -32.247 1.00 98.19 105 LEU A C 1
ATOM 822 O O . LEU A 1 105 ? 15.619 1.489 -32.771 1.00 98.19 105 LEU A O 1
ATOM 826 N N . LEU A 1 106 ? 17.590 0.650 -32.056 1.00 98.06 106 LEU A N 1
ATOM 827 C CA . LEU A 1 106 ? 18.415 1.799 -32.396 1.00 98.06 106 LEU A CA 1
ATOM 828 C C . LEU A 1 106 ? 19.234 1.503 -33.652 1.00 98.06 106 LEU A C 1
ATOM 830 O O . LEU A 1 106 ? 19.844 0.439 -33.758 1.00 98.06 106 LEU A O 1
ATOM 834 N N . GLU A 1 107 ? 19.228 2.450 -34.581 1.00 97.00 107 GLU A N 1
ATOM 835 C CA . GLU A 1 107 ? 20.046 2.470 -35.790 1.00 97.00 107 GLU A CA 1
ATOM 836 C C . GLU A 1 107 ? 21.335 3.270 -35.541 1.00 97.00 107 GLU A C 1
ATOM 838 O O . GLU A 1 107 ? 21.266 4.373 -34.975 1.00 97.00 107 GLU A O 1
ATOM 843 N N . PRO A 1 108 ? 22.506 2.750 -35.954 1.00 95.00 108 PRO A N 1
ATOM 844 C CA . PRO A 1 108 ? 23.768 3.459 -35.803 1.00 95.00 108 PRO A CA 1
ATOM 845 C C . PRO A 1 108 ? 23.773 4.749 -36.626 1.00 95.00 108 PRO A C 1
ATOM 847 O O . PRO A 1 108 ? 23.329 4.782 -37.770 1.00 95.00 108 PRO A O 1
ATOM 850 N N . SER A 1 109 ? 24.327 5.810 -36.046 1.00 90.75 109 SER A N 1
ATOM 851 C CA . SER A 1 109 ? 24.534 7.090 -36.725 1.00 90.75 109 SER A CA 1
ATOM 852 C C . SER A 1 109 ? 26.021 7.329 -37.006 1.00 90.75 109 SER A C 1
ATOM 854 O O . SER A 1 109 ? 26.887 6.542 -36.618 1.00 90.75 109 SER A O 1
ATOM 856 N N . SER A 1 110 ? 26.328 8.430 -37.694 1.00 88.44 110 SER A N 1
ATOM 857 C CA . SER A 1 110 ? 27.711 8.860 -37.925 1.00 88.44 110 SER A CA 1
ATOM 858 C C . SER A 1 110 ? 28.450 9.090 -36.602 1.00 88.44 110 SER A C 1
ATOM 860 O O . SER A 1 110 ? 27.848 9.438 -35.586 1.00 88.44 110 SER A O 1
ATOM 862 N N . GLN A 1 111 ? 29.774 8.931 -36.615 1.00 86.94 111 GLN A N 1
ATOM 863 C CA . GLN A 1 111 ? 30.600 9.096 -35.420 1.00 86.94 111 GLN A CA 1
ATOM 864 C C . GLN A 1 111 ? 30.347 10.457 -34.746 1.00 86.94 111 GLN A C 1
ATOM 866 O O . GLN A 1 111 ? 30.423 11.502 -35.390 1.00 86.94 111 GLN A O 1
ATOM 871 N N . GLY A 1 112 ? 30.053 10.436 -33.443 1.00 86.25 112 GLY A N 1
ATOM 872 C CA . GLY A 1 112 ? 29.742 11.634 -32.654 1.00 86.25 112 GLY A CA 1
ATOM 873 C C . GLY A 1 112 ? 28.257 12.014 -32.607 1.00 86.25 112 GLY A C 1
ATOM 874 O O . GLY A 1 112 ? 27.910 12.935 -31.870 1.00 86.25 112 GLY A O 1
ATOM 875 N N . PHE A 1 113 ? 27.382 11.303 -33.324 1.00 89.31 113 PHE A N 1
ATOM 876 C CA . PHE A 1 113 ? 25.933 11.495 -33.263 1.00 89.31 113 PHE A CA 1
ATOM 877 C C . PHE A 1 113 ? 25.249 10.381 -32.460 1.00 89.31 113 PHE A C 1
ATOM 879 O O . PHE A 1 113 ? 25.691 9.230 -32.511 1.00 89.31 113 PHE A O 1
ATOM 886 N N . PRO A 1 114 ? 24.169 10.698 -31.720 1.00 89.38 114 PRO A N 1
ATOM 887 C CA . PRO A 1 114 ? 23.374 9.680 -31.051 1.00 89.38 114 PRO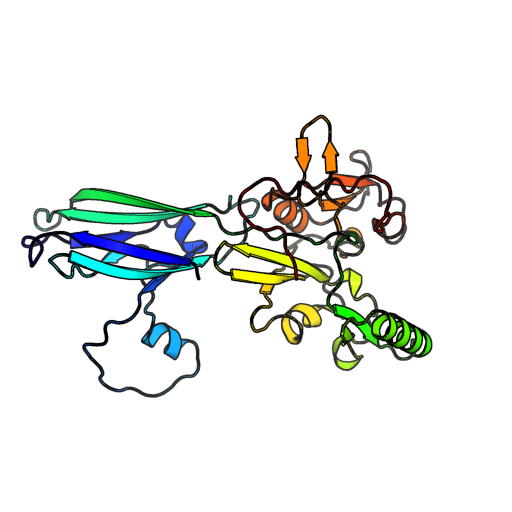 A CA 1
ATOM 888 C C . PRO A 1 114 ? 22.719 8.753 -32.078 1.00 89.38 114 PRO A C 1
ATOM 890 O O . PRO A 1 114 ? 22.392 9.154 -33.198 1.00 89.38 114 PRO A O 1
ATOM 893 N N . GLU A 1 115 ? 22.526 7.503 -31.678 1.00 94.12 115 GLU A N 1
ATOM 894 C CA . GLU A 1 115 ? 21.796 6.514 -32.466 1.00 94.12 115 GLU A CA 1
ATOM 895 C C . GLU A 1 115 ? 20.323 6.915 -32.593 1.00 94.12 115 GLU A C 1
ATOM 897 O O . GLU A 1 115 ? 19.750 7.542 -31.696 1.00 94.12 115 GLU A O 1
ATOM 902 N N . THR A 1 116 ? 19.697 6.535 -33.704 1.00 95.75 116 THR A N 1
ATOM 903 C CA . THR A 1 116 ? 18.308 6.910 -33.989 1.00 95.75 116 THR A CA 1
ATOM 904 C C . THR A 1 116 ? 17.364 5.779 -33.583 1.00 95.75 116 THR A C 1
ATOM 906 O O . THR A 1 116 ? 17.535 4.656 -34.058 1.00 95.75 116 THR A O 1
ATOM 909 N N . PRO A 1 117 ? 16.348 6.016 -32.734 1.00 96.94 117 PRO A N 1
ATOM 910 C CA . PRO A 1 117 ? 15.327 5.012 -32.463 1.00 96.94 117 PRO A CA 1
ATOM 911 C C . PRO A 1 117 ? 14.428 4.827 -33.691 1.00 96.94 117 PRO A C 1
ATOM 913 O O . PRO A 1 117 ? 13.616 5.693 -34.009 1.00 96.94 117 PRO A O 1
ATOM 916 N N . ILE A 1 118 ? 14.551 3.683 -34.367 1.00 97.75 118 ILE A N 1
ATOM 917 C CA . ILE A 1 118 ? 13.767 3.355 -35.572 1.00 97.75 118 ILE A CA 1
ATOM 918 C C . ILE A 1 118 ? 12.483 2.576 -35.263 1.00 97.75 118 ILE A C 1
ATOM 920 O O . ILE A 1 118 ? 11.566 2.525 -36.078 1.00 97.75 118 ILE A O 1
ATOM 924 N N . PHE A 1 119 ? 12.394 1.984 -34.072 1.00 98.19 119 PHE A N 1
ATOM 925 C CA . PHE A 1 119 ? 11.180 1.361 -33.552 1.00 98.19 119 PHE A CA 1
ATOM 926 C C . PHE A 1 119 ? 11.183 1.438 -32.027 1.00 98.19 119 PHE A C 1
ATOM 928 O O . PHE A 1 119 ? 12.239 1.315 -31.409 1.00 98.19 119 PHE A O 1
ATOM 935 N N . THR A 1 120 ? 10.019 1.649 -31.412 1.00 98.38 120 THR A N 1
ATOM 936 C CA . THR A 1 120 ? 9.853 1.601 -29.954 1.00 98.38 120 THR A CA 1
ATOM 937 C C . THR A 1 120 ? 8.532 0.940 -29.604 1.00 98.38 120 THR A C 1
ATOM 939 O O . THR A 1 120 ? 7.492 1.346 -30.116 1.00 98.38 120 THR A O 1
ATOM 942 N N . ASP A 1 121 ? 8.588 -0.025 -28.694 1.00 98.50 121 ASP A N 1
ATOM 943 C CA . ASP A 1 121 ? 7.415 -0.618 -28.055 1.00 98.50 121 ASP A CA 1
ATOM 944 C C . ASP A 1 121 ? 7.434 -0.324 -26.548 1.00 98.50 121 ASP A C 1
ATOM 946 O O . ASP A 1 121 ? 8.501 -0.102 -25.959 1.00 98.50 121 ASP A O 1
ATOM 950 N N . ARG A 1 122 ? 6.256 -0.270 -25.922 1.00 98.25 122 ARG A N 1
ATOM 951 C CA . ARG A 1 122 ? 6.095 0.135 -24.519 1.00 98.25 122 ARG A CA 1
ATOM 952 C C . ARG A 1 122 ? 5.046 -0.711 -23.814 1.00 98.25 122 ARG A C 1
ATOM 954 O O . ARG A 1 122 ? 3.927 -0.868 -24.292 1.00 98.25 122 ARG A O 1
ATOM 961 N N . VAL A 1 123 ? 5.382 -1.125 -22.596 1.00 98.44 123 VAL A N 1
ATOM 962 C CA . VAL A 1 123 ? 4.435 -1.707 -21.643 1.00 98.44 123 VAL A CA 1
ATOM 963 C C . VAL A 1 123 ? 4.189 -0.751 -20.480 1.00 98.44 123 VAL A C 1
ATOM 965 O O . VAL A 1 123 ? 5.082 -0.012 -20.061 1.00 98.44 123 VAL A O 1
ATOM 968 N N . MET A 1 124 ? 2.963 -0.783 -19.960 1.00 98.31 124 MET A N 1
ATOM 969 C CA . MET A 1 124 ? 2.538 0.006 -18.807 1.00 98.31 124 MET A CA 1
ATOM 970 C C . MET A 1 124 ? 2.197 -0.918 -17.646 1.00 98.31 124 MET A C 1
ATOM 972 O O . MET A 1 124 ? 1.403 -1.847 -17.802 1.00 98.31 124 MET A O 1
ATOM 976 N N . PHE A 1 125 ? 2.743 -0.623 -16.474 1.00 98.56 125 PHE A N 1
ATOM 977 C CA . PHE A 1 125 ? 2.383 -1.272 -15.221 1.00 98.56 125 PHE A CA 1
ATOM 978 C C . PHE A 1 125 ? 1.581 -0.313 -14.348 1.00 98.56 125 PHE A C 1
ATOM 980 O O . PHE A 1 125 ? 1.819 0.895 -14.350 1.00 98.56 125 PHE A O 1
ATOM 987 N N . ARG A 1 126 ? 0.646 -0.870 -13.572 1.00 98.44 126 ARG A N 1
ATOM 988 C CA . ARG A 1 126 ? 0.022 -0.178 -12.445 1.00 98.44 126 ARG A CA 1
ATOM 989 C C . ARG A 1 126 ? 0.495 -0.825 -11.148 1.00 98.44 126 ARG A C 1
ATOM 991 O O . ARG A 1 126 ? 0.314 -2.029 -10.981 1.00 98.44 126 ARG A O 1
ATOM 998 N N . VAL A 1 127 ? 1.075 -0.041 -10.246 1.00 98.62 127 VAL A N 1
ATOM 999 C CA . VAL A 1 127 ? 1.386 -0.490 -8.887 1.00 98.62 127 VAL A CA 1
ATOM 1000 C C . VAL A 1 127 ? 0.077 -0.776 -8.155 1.00 98.62 127 VAL A C 1
ATOM 1002 O O . VAL A 1 127 ? -0.858 0.026 -8.212 1.00 98.62 127 VAL A O 1
ATOM 1005 N N . ALA A 1 128 ? 0.004 -1.939 -7.507 1.00 98.56 128 ALA A N 1
ATOM 1006 C CA . ALA A 1 128 ? -1.163 -2.336 -6.734 1.00 98.56 128 ALA A CA 1
ATOM 1007 C C . ALA A 1 128 ? -1.394 -1.349 -5.572 1.00 98.56 128 ALA A C 1
ATOM 1009 O O . ALA A 1 128 ? -0.432 -0.994 -4.886 1.00 98.56 128 ALA A O 1
ATOM 1010 N N . PRO A 1 129 ? -2.638 -0.894 -5.347 1.00 98.75 129 PRO A N 1
ATOM 1011 C CA . PRO A 1 129 ? -2.951 -0.063 -4.194 1.00 98.75 129 PRO A CA 1
ATOM 1012 C C . PRO A 1 129 ? -2.900 -0.888 -2.904 1.00 98.75 129 PRO A C 1
ATOM 1014 O O . PRO A 1 129 ? -3.073 -2.108 -2.932 1.00 98.75 129 PRO A O 1
ATOM 1017 N N . TRP A 1 130 ? -2.719 -0.207 -1.778 1.00 98.88 130 TRP A N 1
ATOM 1018 C CA . TRP A 1 130 ? -2.982 -0.772 -0.457 1.00 98.88 130 TRP A CA 1
ATOM 1019 C C . TRP A 1 130 ? -4.493 -0.774 -0.177 1.00 98.88 130 TRP A C 1
ATOM 1021 O O . TRP A 1 130 ? -5.181 0.204 -0.479 1.00 98.88 130 TRP A O 1
ATOM 1031 N N . ILE A 1 131 ? -5.014 -1.888 0.344 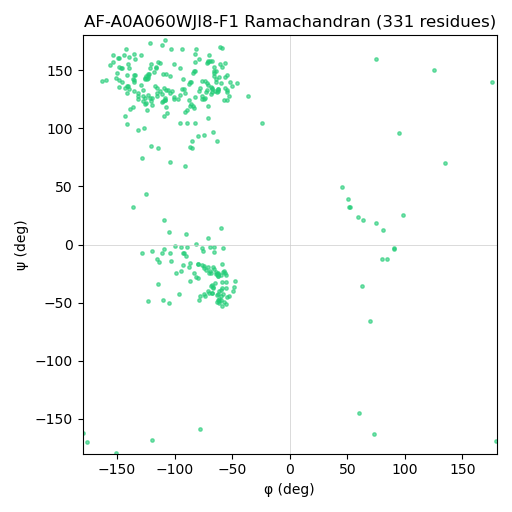1.00 98.94 131 ILE A N 1
ATOM 1032 C CA . ILE A 1 131 ? -6.455 -2.127 0.513 1.00 98.94 131 ILE A CA 1
ATOM 1033 C C . ILE A 1 131 ? -6.735 -2.627 1.934 1.00 98.94 131 ILE A C 1
ATOM 1035 O O . ILE A 1 131 ? -6.191 -3.652 2.336 1.00 98.94 131 ILE A O 1
ATOM 1039 N N . MET A 1 132 ? -7.626 -1.951 2.663 1.00 98.81 132 MET A N 1
ATOM 1040 C CA . MET A 1 132 ? -8.101 -2.346 3.997 1.00 98.81 132 MET A CA 1
ATOM 1041 C C . MET A 1 132 ? -9.162 -3.447 3.948 1.00 98.81 132 MET A C 1
ATOM 1043 O O . MET A 1 132 ? -9.872 -3.617 2.950 1.00 98.81 132 MET A O 1
ATOM 1047 N N . THR A 1 133 ? -9.339 -4.151 5.065 1.00 98.50 133 THR A N 1
ATOM 1048 C CA . THR A 1 133 ? -10.362 -5.192 5.228 1.00 98.50 133 THR A CA 1
ATOM 1049 C C . THR A 1 133 ? -11.459 -4.766 6.208 1.00 98.50 133 THR A C 1
ATOM 1051 O O . THR A 1 133 ? -11.141 -4.503 7.361 1.00 98.50 133 THR A O 1
ATOM 1054 N N . PRO A 1 134 ? -12.752 -4.739 5.821 1.00 98.12 134 PRO A N 1
ATOM 1055 C CA . PRO A 1 134 ? -13.822 -4.422 6.767 1.00 98.12 134 PRO A CA 1
ATOM 1056 C C . PRO A 1 134 ? -14.059 -5.562 7.759 1.00 98.12 134 PRO A C 1
ATOM 1058 O O . PRO A 1 134 ? -13.924 -6.733 7.398 1.00 98.12 134 PRO A O 1
ATOM 1061 N N . ASN A 1 135 ? -14.618 -5.234 8.929 1.00 97.81 135 ASN A N 1
ATOM 1062 C CA . ASN A 1 135 ? -15.056 -6.177 9.980 1.00 97.81 135 ASN A CA 1
ATOM 1063 C C . ASN A 1 135 ? -16.095 -7.229 9.529 1.00 97.81 135 ASN A C 1
ATOM 1065 O O . ASN A 1 135 ? -16.509 -8.090 10.301 1.00 97.81 135 ASN A O 1
ATOM 1069 N N . THR A 1 136 ? -16.551 -7.156 8.275 1.00 96.00 136 THR A N 1
ATOM 1070 C CA . THR A 1 136 ? -17.465 -8.134 7.668 1.00 96.00 136 THR A CA 1
ATOM 1071 C C . THR A 1 136 ? -16.760 -9.273 6.935 1.00 96.00 136 THR A C 1
ATOM 1073 O O . THR A 1 136 ? -17.428 -10.216 6.511 1.00 96.00 136 THR A O 1
ATOM 1076 N N . LEU A 1 137 ? -15.435 -9.205 6.779 1.00 95.25 137 LEU A N 1
ATOM 1077 C CA . LEU A 1 137 ? -14.629 -10.331 6.317 1.00 95.25 137 LEU A CA 1
ATOM 1078 C C . LEU A 1 137 ? -14.313 -11.283 7.476 1.00 95.25 137 LEU A C 1
ATOM 1080 O O . LEU A 1 137 ? -14.336 -10.901 8.644 1.00 95.25 137 LEU A O 1
ATOM 1084 N N . ASN A 1 138 ? -1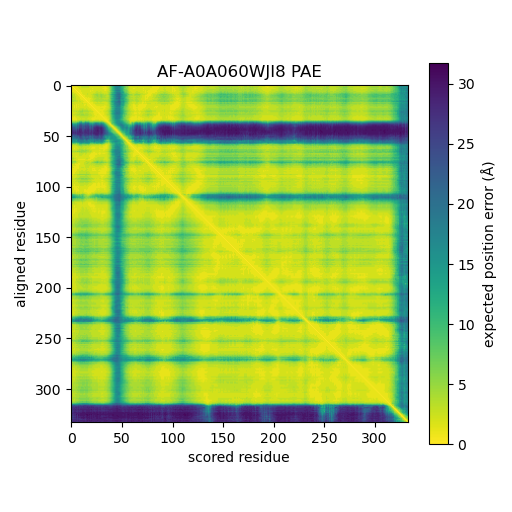4.009 -12.537 7.141 1.00 94.50 138 ASN A N 1
ATOM 1085 C CA . ASN A 1 138 ? -13.580 -13.507 8.141 1.00 94.50 138 ASN A CA 1
ATOM 1086 C C . ASN A 1 138 ? -12.199 -13.107 8.686 1.00 94.50 138 ASN A C 1
ATOM 1088 O O . ASN A 1 138 ? -11.295 -12.857 7.884 1.00 94.50 138 ASN A O 1
ATOM 1092 N N . PRO A 1 139 ? -12.008 -13.069 10.014 1.00 95.50 139 PRO A N 1
ATOM 1093 C CA . PRO A 1 139 ? -10.703 -12.793 10.593 1.00 95.50 139 PRO A CA 1
ATOM 1094 C C . PRO A 1 139 ? -9.740 -13.966 10.357 1.00 95.50 139 PRO A C 1
ATOM 1096 O O . PRO A 1 139 ? -10.145 -15.084 10.040 1.00 95.50 139 PRO A O 1
ATOM 1099 N N . VAL A 1 140 ? -8.443 -13.707 10.518 1.00 95.88 140 VAL A N 1
ATOM 1100 C CA . VAL A 1 140 ? -7.377 -14.715 10.358 1.00 95.88 140 VAL A CA 1
ATOM 1101 C C . VAL A 1 140 ? -6.549 -14.825 11.634 1.00 95.88 140 VAL A C 1
ATOM 1103 O O . VAL A 1 140 ? -6.316 -15.920 12.155 1.00 95.88 140 VAL A O 1
ATOM 1106 N N . GLU A 1 141 ? -6.124 -13.680 12.158 1.00 97.75 141 GLU A N 1
ATOM 1107 C CA . GLU A 1 141 ? -5.281 -13.570 13.340 1.00 97.75 141 GLU A CA 1
ATOM 1108 C C . GLU A 1 141 ? -5.662 -12.314 14.125 1.00 97.75 141 GLU A C 1
ATOM 1110 O O . GLU A 1 141 ? -5.959 -11.274 13.543 1.00 97.75 141 GLU A O 1
ATOM 1115 N N . VAL A 1 142 ? -5.688 -12.432 15.451 1.00 98.44 142 VAL A N 1
ATOM 1116 C CA . VAL A 1 142 ? -6.006 -11.349 16.384 1.00 98.44 142 VAL A CA 1
ATOM 1117 C C . VAL A 1 142 ? -4.728 -10.922 17.091 1.00 98.44 142 VAL A C 1
ATOM 1119 O O . VAL A 1 142 ? -3.993 -11.766 17.604 1.00 98.44 142 VAL A O 1
ATOM 1122 N N . PHE A 1 143 ? -4.488 -9.616 17.164 1.00 98.62 143 PHE A N 1
ATOM 1123 C CA . PHE A 1 143 ? -3.310 -9.032 17.800 1.00 98.62 143 PHE A CA 1
ATOM 1124 C C . PHE A 1 143 ? -3.715 -8.293 19.076 1.00 98.62 143 PHE A C 1
ATOM 1126 O O . PHE A 1 143 ? -4.641 -7.488 19.067 1.00 98.62 143 PHE A O 1
ATOM 1133 N N . VAL A 1 144 ? -3.033 -8.569 20.189 1.00 98.56 144 VAL A N 1
ATOM 1134 C CA . VAL A 1 144 ? -3.287 -7.908 21.483 1.00 98.56 144 VAL A CA 1
ATOM 1135 C C . VAL A 1 144 ? -1.986 -7.614 22.221 1.00 98.56 144 VAL A C 1
ATOM 1137 O O . VAL A 1 144 ? -0.992 -8.317 22.044 1.00 98.56 14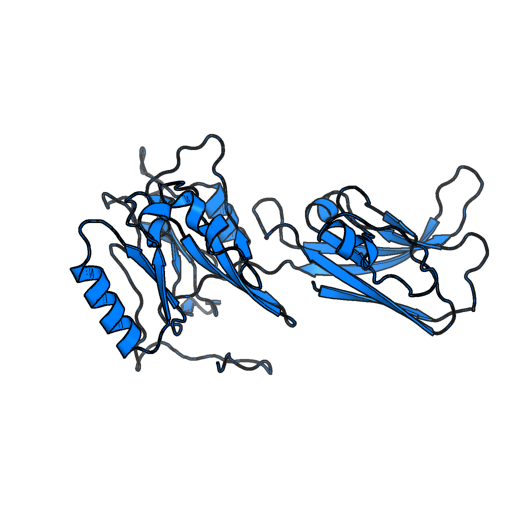4 VAL A O 1
ATOM 1140 N N . CYS A 1 145 ? -1.997 -6.624 23.112 1.00 98.56 145 CYS A N 1
ATOM 1141 C CA . CYS A 1 145 ? -0.886 -6.362 24.026 1.00 98.56 145 CYS A CA 1
ATOM 1142 C C . CYS A 1 145 ? -1.067 -7.075 25.371 1.00 98.56 145 CYS A C 1
ATOM 1144 O O . CYS A 1 145 ? -2.161 -7.119 25.934 1.00 98.56 145 CYS A O 1
ATOM 1146 N N . SER A 1 146 ? 0.033 -7.577 25.927 1.00 98.25 146 SER A N 1
ATOM 1147 C CA . SER A 1 146 ? 0.140 -7.966 27.332 1.00 98.25 146 SER A CA 1
ATOM 1148 C C . SER A 1 146 ? 0.739 -6.822 28.139 1.00 98.25 146 SER A C 1
ATOM 1150 O O . SER A 1 146 ? 1.822 -6.350 27.803 1.00 98.25 146 SER A O 1
ATOM 1152 N N . THR A 1 147 ? 0.079 -6.439 29.228 1.00 97.25 147 THR A N 1
ATOM 1153 C CA . THR A 1 147 ? 0.565 -5.455 30.206 1.00 97.25 147 THR A CA 1
ATOM 1154 C C . THR A 1 147 ? 0.467 -6.019 31.622 1.00 97.25 147 THR A C 1
ATOM 1156 O O . THR A 1 147 ? -0.236 -7.001 31.868 1.00 97.25 147 THR A O 1
ATOM 1159 N N . SER A 1 148 ? 1.173 -5.399 32.564 1.00 96.50 148 SER A N 1
ATOM 1160 C CA . SER A 1 148 ? 1.281 -5.839 33.961 1.00 96.50 148 SER A CA 1
ATOM 1161 C C . SER A 1 148 ? -0.061 -5.980 34.690 1.00 96.50 148 SER A C 1
ATOM 1163 O O . SER A 1 148 ? -0.167 -6.746 35.646 1.00 96.50 148 SER A O 1
ATOM 1165 N N . ASP A 1 149 ? -1.100 -5.290 34.218 1.00 96.94 149 ASP A N 1
ATOM 1166 C CA . ASP A 1 149 ? -2.425 -5.197 34.829 1.00 96.94 149 ASP A CA 1
ATOM 1167 C C . ASP A 1 149 ? -3.544 -5.938 34.064 1.00 96.94 149 ASP A C 1
ATOM 1169 O O . ASP A 1 149 ? -4.672 -5.987 34.556 1.00 96.94 149 ASP A O 1
ATOM 1173 N N . ASN A 1 150 ? -3.287 -6.544 32.893 1.00 97.94 150 ASN A N 1
ATOM 1174 C CA . ASN A 1 150 ? -4.363 -6.993 31.986 1.00 97.94 150 ASN A CA 1
ATOM 1175 C C . ASN A 1 150 ? -4.574 -8.516 31.869 1.00 97.94 150 ASN A C 1
ATOM 1177 O O . ASN A 1 150 ? -5.203 -8.994 30.920 1.00 97.94 150 ASN A O 1
ATOM 1181 N N . TYR A 1 151 ? -4.121 -9.304 32.848 1.00 98.00 151 TYR A N 1
ATOM 1182 C CA . TYR A 1 151 ? -4.222 -10.772 32.805 1.00 98.00 151 TYR A CA 1
ATOM 1183 C C . TYR A 1 151 ? -5.646 -11.297 32.524 1.00 98.00 151 TYR A C 1
ATOM 1185 O O . TYR A 1 151 ? -5.818 -12.206 31.709 1.00 98.00 151 TYR A O 1
ATOM 1193 N N . GLN A 1 152 ? -6.679 -10.732 33.166 1.00 98.56 152 GLN A N 1
ATOM 1194 C CA . GLN A 1 152 ? -8.064 -11.188 32.966 1.00 98.56 152 GLN A CA 1
ATOM 1195 C C . GLN A 1 152 ? -8.567 -10.906 31.545 1.00 98.56 152 GLN A C 1
ATOM 1197 O O . GLN A 1 152 ? -9.247 -11.751 30.961 1.00 98.56 152 GLN A O 1
ATOM 1202 N N . PHE A 1 153 ? -8.179 -9.766 30.965 1.00 98.44 153 PHE A N 1
ATOM 1203 C CA . PHE A 1 153 ? -8.462 -9.441 29.568 1.00 98.44 153 PHE A CA 1
ATOM 1204 C C . PHE A 1 153 ? -7.811 -10.464 28.630 1.00 98.44 153 PHE A C 1
ATOM 1206 O O . PHE A 1 153 ? -8.503 -11.077 27.818 1.00 98.44 153 PHE A O 1
ATOM 1213 N N . LEU A 1 154 ? -6.513 -10.744 28.802 1.00 98.44 154 LEU A N 1
ATOM 1214 C CA . LEU A 1 154 ? -5.805 -11.735 27.983 1.00 98.44 154 LEU A CA 1
ATOM 1215 C C . LEU A 1 154 ? -6.413 -13.134 28.100 1.00 98.44 154 LEU A C 1
ATOM 1217 O O . LEU A 1 154 ? -6.503 -13.855 27.107 1.00 98.44 154 LEU A O 1
ATOM 1221 N N . LYS A 1 155 ? -6.837 -13.531 29.304 1.00 98.50 155 LYS A N 1
ATOM 1222 C CA . LYS A 1 155 ? -7.522 -14.809 29.529 1.00 98.50 155 LYS A CA 1
ATOM 1223 C C . LYS A 1 155 ? -8.850 -14.874 28.767 1.00 98.50 155 LYS A C 1
ATOM 1225 O O . LYS A 1 155 ? -9.145 -15.900 28.157 1.00 98.50 155 LYS A O 1
ATOM 1230 N N . GLY A 1 156 ? -9.628 -13.789 28.781 1.00 98.69 156 GLY A N 1
ATOM 1231 C CA . GLY A 1 156 ? -10.865 -13.665 28.007 1.00 98.69 156 GLY A CA 1
ATOM 1232 C C . GLY A 1 156 ? -10.621 -13.741 26.499 1.00 98.69 156 GLY A C 1
ATOM 1233 O O . GLY A 1 156 ? -11.275 -14.533 25.821 1.00 98.69 156 GLY A O 1
ATOM 1234 N N . MET A 1 157 ? -9.633 -12.996 25.996 1.00 98.19 157 MET A N 1
ATOM 1235 C CA . MET A 1 157 ? -9.271 -12.979 24.574 1.00 98.19 157 MET A CA 1
ATOM 1236 C C . MET A 1 157 ? -8.778 -14.337 24.076 1.00 98.19 157 MET A C 1
ATOM 1238 O O . MET A 1 157 ? -9.233 -14.785 23.029 1.00 98.19 157 MET A O 1
ATOM 1242 N N . ARG A 1 158 ? -7.926 -15.038 24.840 1.00 98.19 158 ARG A N 1
ATOM 1243 C CA . ARG A 1 158 ? -7.509 -16.415 24.506 1.00 98.19 158 ARG A CA 1
ATOM 1244 C C . ARG A 1 158 ? -8.716 -17.325 24.330 1.00 98.19 158 ARG A C 1
ATOM 1246 O O . ARG A 1 158 ? -8.864 -17.928 23.276 1.00 98.19 158 ARG A O 1
ATOM 1253 N N . ARG A 1 159 ? -9.624 -17.335 25.310 1.00 98.38 159 ARG A N 1
ATOM 1254 C CA . ARG A 1 159 ? -10.837 -18.159 25.252 1.00 98.38 159 ARG A CA 1
ATOM 1255 C C . ARG A 1 159 ? -11.718 -17.810 24.050 1.00 98.38 159 ARG A C 1
ATOM 1257 O O . ARG A 1 159 ? -12.228 -18.714 23.398 1.00 98.38 159 ARG A O 1
ATOM 1264 N N . LEU A 1 160 ? -11.928 -16.522 23.773 1.00 98.25 160 LEU A N 1
ATOM 1265 C CA . LEU A 1 160 ? -12.738 -16.072 22.637 1.00 98.25 160 LEU A CA 1
ATOM 1266 C C . LEU A 1 160 ? -12.137 -16.534 21.304 1.00 98.25 160 LEU A C 1
ATOM 1268 O O . LEU A 1 160 ? -12.850 -17.093 20.471 1.00 98.25 160 LEU A O 1
ATOM 1272 N N . VAL A 1 161 ? -10.835 -16.312 21.119 1.00 97.75 161 VAL A N 1
ATOM 1273 C CA . VAL A 1 161 ? -10.129 -16.610 19.869 1.00 97.75 161 VAL A CA 1
ATOM 1274 C C . VAL A 1 161 ? -10.008 -18.118 19.643 1.00 97.75 161 VAL A C 1
ATOM 1276 O O . VAL A 1 161 ? -10.304 -18.583 18.544 1.00 97.75 161 VAL A O 1
ATOM 1279 N N . GLU A 1 162 ? -9.702 -18.889 20.692 1.00 95.69 162 GLU A N 1
ATOM 1280 C CA . GLU A 1 162 ? -9.688 -20.360 20.665 1.00 95.69 162 GLU A CA 1
ATOM 1281 C C . GLU A 1 162 ? -11.061 -20.932 20.285 1.00 95.69 162 GLU A C 1
ATOM 1283 O O . GLU A 1 162 ? -11.155 -21.759 19.380 1.00 95.69 162 GLU A O 1
ATOM 1288 N N . ASN A 1 163 ? -12.138 -20.444 20.912 1.00 97.62 163 ASN A N 1
ATOM 1289 C CA . ASN A 1 163 ? -13.504 -20.876 20.594 1.00 97.62 163 ASN A CA 1
ATOM 1290 C C . ASN A 1 163 ? -13.934 -20.515 19.166 1.00 97.62 163 ASN A C 1
ATOM 1292 O O . ASN A 1 163 ? -14.848 -21.137 18.630 1.00 97.62 163 ASN A O 1
ATOM 1296 N N . SER A 1 164 ? -13.304 -19.501 18.574 1.00 96.19 164 SER A N 1
ATOM 1297 C CA . SER A 1 164 ? -13.600 -19.034 17.219 1.00 96.19 164 SER A CA 1
ATOM 1298 C C . SER A 1 164 ? -12.707 -19.688 16.154 1.00 96.19 164 SER A C 1
ATOM 1300 O O . SER A 1 164 ? -12.953 -19.499 14.968 1.00 96.19 164 SER A O 1
ATOM 1302 N N . GLY A 1 165 ? -11.691 -20.466 16.554 1.00 96.25 165 GLY A N 1
ATOM 1303 C CA . GLY A 1 165 ? -10.786 -21.164 15.636 1.00 96.25 165 GLY A CA 1
ATOM 1304 C C . GLY A 1 165 ? -9.743 -20.275 14.947 1.00 96.25 165 GLY A C 1
ATOM 1305 O O . GLY A 1 165 ? -9.186 -20.687 13.931 1.00 96.25 165 GLY A O 1
ATOM 1306 N N . TYR A 1 166 ? -9.468 -19.078 15.476 1.00 96.75 166 TYR A N 1
ATOM 1307 C CA . TYR A 1 166 ? -8.501 -18.133 14.898 1.00 96.75 166 TYR A CA 1
ATOM 1308 C C . TYR A 1 166 ? -7.171 -18.119 15.661 1.00 96.75 166 TYR A C 1
ATOM 1310 O O . TYR A 1 166 ? -7.047 -18.674 16.755 1.00 96.75 166 TYR A O 1
ATOM 1318 N N . LYS A 1 167 ? -6.147 -17.488 15.076 1.00 97.44 167 LYS A N 1
ATOM 1319 C CA . LYS A 1 167 ? -4.834 -17.324 15.717 1.00 97.44 167 LYS A CA 1
ATOM 1320 C C . LYS A 1 167 ? -4.829 -16.106 16.641 1.00 97.44 167 LYS A C 1
ATOM 1322 O O . LYS A 1 167 ? -5.477 -15.105 16.350 1.00 97.44 167 LYS A O 1
ATOM 1327 N N . LEU A 1 168 ? -4.068 -16.178 17.732 1.00 98.25 168 LEU A N 1
ATOM 1328 C CA . LEU A 1 168 ? -3.830 -15.055 18.640 1.00 98.25 168 LEU A CA 1
ATOM 1329 C C . LEU A 1 168 ? -2.332 -14.757 18.713 1.00 98.25 168 LEU A C 1
ATOM 1331 O O . LEU A 1 168 ? -1.552 -15.617 19.129 1.00 98.25 168 LEU A O 1
ATOM 1335 N N . LYS A 1 169 ? -1.952 -13.517 18.411 1.00 98.19 169 LYS A N 1
ATOM 1336 C CA . LYS A 1 169 ? -0.605 -12.986 18.611 1.00 98.19 169 LYS A CA 1
ATOM 1337 C C . LYS A 1 169 ? -0.605 -11.991 19.764 1.00 98.19 169 LYS A C 1
ATOM 1339 O O . LYS A 1 169 ? -1.354 -11.017 19.773 1.00 98.19 169 LYS A O 1
ATOM 1344 N N . VAL A 1 170 ? 0.251 -12.241 20.752 1.00 98.38 170 VAL A N 1
ATOM 1345 C CA . VAL A 1 170 ? 0.392 -11.379 21.930 1.00 98.38 170 VAL A CA 1
ATOM 1346 C C . VAL A 1 170 ? 1.706 -10.607 21.837 1.00 98.38 170 VAL A C 1
ATOM 1348 O O . VAL A 1 170 ? 2.780 -11.205 21.829 1.00 98.38 170 VAL A O 1
ATOM 1351 N N . CYS A 1 171 ? 1.621 -9.280 21.788 1.00 98.38 171 CYS A N 1
ATOM 1352 C CA . CYS A 1 171 ? 2.761 -8.384 21.929 1.00 98.38 171 CYS A CA 1
ATOM 1353 C C . CYS A 1 171 ? 3.059 -8.172 23.417 1.00 98.38 171 CYS A C 1
ATOM 1355 O O . CYS A 1 171 ? 2.214 -7.685 24.170 1.00 98.38 171 CYS A O 1
ATOM 1357 N N . HIS A 1 172 ? 4.243 -8.581 23.862 1.00 97.94 172 HIS A N 1
ATOM 1358 C CA . HIS A 1 172 ? 4.632 -8.551 25.272 1.00 97.94 172 HIS A CA 1
ATOM 1359 C C . HIS A 1 172 ? 5.386 -7.268 25.645 1.00 97.94 172 HIS A C 1
ATOM 1361 O O . HIS A 1 172 ? 5.838 -6.527 24.776 1.00 97.94 172 HIS A O 1
ATOM 1367 N N . GLU A 1 173 ? 5.564 -7.028 26.947 1.00 96.38 173 GLU A N 1
ATOM 1368 C CA . GLU A 1 173 ? 6.123 -5.775 27.481 1.00 96.38 173 GLU A CA 1
ATOM 1369 C C . GLU A 1 173 ? 7.537 -5.434 27.010 1.00 96.38 173 GLU A C 1
ATOM 1371 O O . GLU A 1 173 ? 7.872 -4.255 26.922 1.00 96.38 173 GLU A O 1
ATOM 1376 N N . TYR A 1 174 ? 8.351 -6.430 26.646 1.00 96.19 174 TYR A N 1
ATOM 1377 C CA . TYR A 1 174 ? 9.669 -6.169 26.057 1.00 96.19 174 TYR A CA 1
ATOM 1378 C C . TYR A 1 174 ? 9.579 -5.416 24.719 1.00 96.19 174 TYR A C 1
ATOM 1380 O O . TYR A 1 174 ? 10.536 -4.750 24.338 1.00 96.19 174 TYR A O 1
ATOM 1388 N N . MET A 1 175 ? 8.445 -5.525 24.018 1.00 97.81 175 MET A N 1
ATOM 1389 C CA . MET A 1 175 ? 8.181 -4.864 22.742 1.00 97.81 175 MET A CA 1
ATOM 1390 C C . MET A 1 175 ? 7.233 -3.675 22.923 1.00 97.81 175 MET A C 1
ATOM 1392 O O . MET A 1 175 ? 7.568 -2.567 22.527 1.00 97.81 175 MET A O 1
ATOM 1396 N N . ASN A 1 176 ? 6.091 -3.863 23.594 1.00 97.50 176 ASN A N 1
ATOM 1397 C CA . ASN A 1 176 ? 5.100 -2.793 23.741 1.00 97.50 176 ASN A CA 1
ATOM 1398 C C . ASN A 1 176 ? 5.470 -1.717 24.780 1.00 97.50 176 ASN A C 1
ATOM 1400 O O . ASN A 1 176 ? 4.882 -0.638 24.785 1.00 97.50 176 ASN A O 1
ATOM 1404 N N . ARG A 1 177 ? 6.413 -1.998 25.695 1.00 97.38 177 ARG A N 1
ATOM 1405 C CA . ARG A 1 177 ? 6.916 -1.062 26.724 1.00 97.38 177 ARG A CA 1
ATOM 1406 C C . ARG A 1 177 ? 5.807 -0.386 27.558 1.00 97.38 177 ARG A C 1
ATOM 1408 O O . ARG A 1 177 ? 5.942 0.760 28.012 1.00 97.38 177 ARG A O 1
ATOM 1415 N N . GLY A 1 178 ? 4.706 -1.104 27.774 1.00 96.25 178 GLY A N 1
ATOM 1416 C CA . GLY A 1 178 ? 3.522 -0.676 28.522 1.00 96.25 178 GLY A CA 1
ATOM 1417 C C . GLY A 1 178 ? 2.431 0.000 27.684 1.00 96.25 178 GLY A C 1
ATOM 1418 O O . GLY A 1 178 ? 1.384 0.340 28.236 1.00 96.25 178 GLY A O 1
ATOM 1419 N N . ASP A 1 179 ? 2.646 0.202 26.384 1.00 97.62 179 ASP A N 1
ATOM 1420 C CA . ASP A 1 179 ? 1.600 0.654 25.470 1.00 97.62 179 ASP A CA 1
ATOM 1421 C C . ASP A 1 179 ? 0.654 -0.503 25.128 1.00 97.62 179 ASP A C 1
ATOM 1423 O O . ASP A 1 179 ? 1.059 -1.598 24.733 1.00 97.62 179 ASP A O 1
ATOM 1427 N N . ARG A 1 180 ? -0.638 -0.276 25.358 1.00 97.44 180 ARG A N 1
ATOM 1428 C CA . ARG A 1 180 ? -1.689 -1.295 25.242 1.00 97.44 180 ARG A CA 1
ATOM 1429 C C . ARG A 1 180 ? -2.531 -1.142 23.980 1.00 97.44 180 ARG A C 1
ATOM 1431 O O . ARG A 1 180 ? -3.351 -2.016 23.705 1.00 97.44 180 ARG A O 1
ATOM 1438 N N . TRP A 1 181 ? -2.328 -0.064 23.232 1.00 98.00 181 TRP A N 1
ATOM 1439 C CA . TRP A 1 181 ? -3.186 0.343 22.128 1.00 98.00 181 TRP A CA 1
ATOM 1440 C C . TRP A 1 181 ? -2.700 -0.256 20.806 1.00 98.00 181 TRP A C 1
ATOM 1442 O O . TRP A 1 181 ? -2.231 0.449 19.925 1.00 98.00 181 TRP A O 1
ATOM 1452 N N . MET A 1 182 ? -2.804 -1.586 20.678 1.00 98.38 182 MET A N 1
ATOM 1453 C CA . MET A 1 182 ? -2.429 -2.303 19.446 1.00 98.38 182 MET A CA 1
ATOM 1454 C C . MET A 1 182 ? -3.162 -1.757 18.210 1.00 98.38 182 MET A C 1
ATOM 1456 O O . MET A 1 182 ? -2.565 -1.659 17.150 1.00 98.38 182 MET A O 1
ATOM 1460 N N . GLN A 1 183 ? -4.431 -1.375 18.364 1.00 98.25 183 GLN A N 1
ATOM 1461 C CA . GLN A 1 183 ? -5.268 -0.830 17.290 1.00 98.25 183 GLN A CA 1
ATOM 1462 C C . GLN A 1 183 ? -4.818 0.559 16.810 1.00 98.25 183 GLN A C 1
ATOM 1464 O O . GLN A 1 183 ? -5.077 0.932 15.675 1.00 98.25 183 GLN A O 1
ATOM 1469 N N . ASP A 1 184 ? -4.126 1.326 17.653 1.00 98.38 184 ASP A N 1
ATOM 1470 C CA . ASP A 1 184 ? -3.738 2.694 17.312 1.00 98.38 184 ASP A CA 1
ATOM 1471 C C . ASP A 1 184 ? -2.479 2.757 16.448 1.00 98.38 184 ASP A C 1
ATOM 1473 O O . ASP A 1 184 ? -2.305 3.722 15.706 1.00 98.38 184 ASP A O 1
ATOM 1477 N N . GLU A 1 185 ? -1.597 1.761 16.564 1.00 98.38 185 GLU A N 1
ATOM 1478 C CA . GLU A 1 185 ? -0.297 1.764 15.888 1.00 98.38 185 GLU A CA 1
ATOM 1479 C C . GLU A 1 185 ? -0.365 1.188 14.471 1.00 98.38 185 GLU A C 1
ATOM 1481 O O . GLU A 1 185 ? 0.404 1.589 13.604 1.00 98.38 185 GLU A O 1
ATOM 1486 N N . ILE A 1 186 ? -1.260 0.227 14.225 1.00 98.44 186 ILE A N 1
ATOM 1487 C CA . ILE A 1 186 ? -1.263 -0.552 12.985 1.00 98.44 186 ILE A CA 1
ATOM 1488 C C . ILE A 1 186 ? -2.646 -0.724 12.395 1.00 98.44 186 ILE A C 1
ATOM 1490 O O . ILE A 1 186 ? -3.619 -0.930 13.109 1.00 98.44 186 ILE A O 1
ATOM 1494 N N . GLU A 1 187 ? -2.677 -0.751 11.068 1.00 98.88 187 GLU A N 1
ATOM 1495 C CA . GLU A 1 187 ? -3.842 -1.13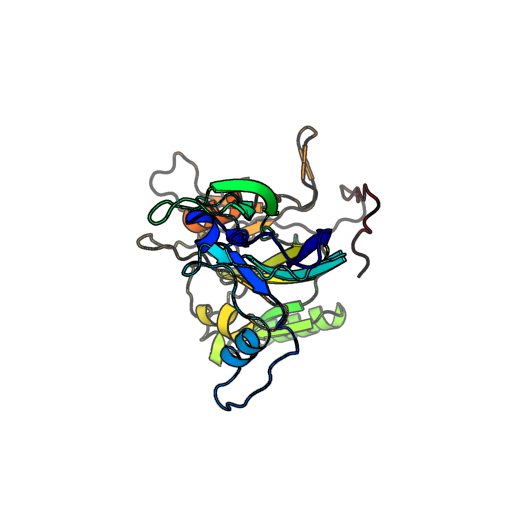2 10.290 1.00 98.88 187 GLU A CA 1
ATOM 1496 C C . GLU A 1 187 ? -3.444 -2.223 9.293 1.00 98.88 187 GLU A C 1
ATOM 1498 O O . GLU A 1 187 ? -2.473 -2.095 8.537 1.00 98.88 187 GLU A O 1
ATOM 1503 N N . PHE A 1 188 ? -4.184 -3.330 9.288 1.00 98.81 188 PHE A N 1
ATOM 1504 C CA . PHE A 1 188 ? -3.893 -4.449 8.400 1.00 98.81 188 PHE A CA 1
ATOM 1505 C C . PHE A 1 188 ? -4.616 -4.278 7.066 1.00 98.81 188 PHE A C 1
ATOM 1507 O O . PHE A 1 188 ? -5.840 -4.353 6.976 1.00 98.81 188 PHE A O 1
ATOM 1514 N N . GLY A 1 189 ? -3.837 -4.130 5.998 1.00 98.75 189 GLY A N 1
ATOM 1515 C CA . GLY A 1 189 ? -4.339 -4.209 4.635 1.00 98.75 189 GLY A CA 1
ATOM 1516 C C . GLY A 1 189 ? -3.686 -5.334 3.847 1.00 98.75 189 GLY A C 1
ATOM 1517 O O . GLY A 1 189 ? -2.980 -6.191 4.380 1.00 98.75 189 GLY A O 1
ATOM 1518 N N . TYR A 1 190 ? -3.909 -5.327 2.541 1.00 98.81 190 TYR A N 1
ATOM 1519 C CA . TYR A 1 190 ? -3.255 -6.219 1.595 1.00 98.81 190 TYR A CA 1
ATOM 1520 C C . TYR A 1 190 ? -2.979 -5.502 0.278 1.00 98.81 190 TYR A C 1
ATOM 1522 O O . TYR A 1 190 ? -3.573 -4.467 -0.034 1.00 98.81 190 TYR A O 1
ATOM 1530 N N . ILE A 1 191 ? -2.085 -6.094 -0.509 1.00 98.81 191 ILE A N 1
ATOM 1531 C CA . ILE A 1 191 ? -1.943 -5.784 -1.930 1.00 98.81 191 ILE A CA 1
ATOM 1532 C C . ILE A 1 191 ? -2.278 -7.020 -2.748 1.00 98.81 191 ILE A C 1
ATOM 1534 O O . ILE A 1 191 ? -2.097 -8.154 -2.293 1.00 98.81 191 ILE A O 1
ATOM 1538 N N . ASP A 1 192 ? -2.762 -6.801 -3.965 1.00 98.06 192 ASP A N 1
ATOM 1539 C CA . ASP A 1 192 ? -3.230 -7.876 -4.828 1.00 98.06 192 ASP A CA 1
ATOM 1540 C C . ASP A 1 192 ? -2.748 -7.711 -6.265 1.00 98.06 192 ASP A C 1
ATOM 1542 O O . ASP A 1 192 ? -2.686 -6.609 -6.816 1.00 98.06 192 ASP A O 1
ATOM 1546 N N . SER A 1 193 ? -2.424 -8.839 -6.884 1.00 96.31 193 SER A N 1
ATOM 1547 C CA . SER A 1 193 ? -2.066 -8.941 -8.291 1.00 96.31 193 SER A CA 1
ATOM 1548 C C . SER A 1 193 ? -2.496 -10.311 -8.824 1.00 96.31 193 SER A C 1
ATOM 1550 O O . SER A 1 193 ? -2.628 -11.255 -8.045 1.00 96.31 193 SER A O 1
ATOM 1552 N N . PRO A 1 194 ? -2.633 -10.496 -10.150 1.00 97.06 194 PRO A N 1
ATOM 1553 C CA . PRO A 1 194 ? -3.033 -11.790 -10.709 1.00 97.06 194 PRO A CA 1
ATOM 1554 C C . PRO A 1 194 ? -2.108 -12.971 -10.370 1.00 97.06 194 PRO A C 1
ATOM 1556 O O . PRO A 1 194 ? -2.498 -14.115 -10.578 1.00 97.06 194 PRO A O 1
ATOM 1559 N N . HIS A 1 195 ? -0.879 -12.708 -9.914 1.00 95.19 195 HIS A N 1
ATOM 1560 C CA . HIS A 1 195 ? 0.139 -13.729 -9.660 1.00 95.19 195 HIS A CA 1
ATOM 1561 C C . HIS A 1 195 ? 0.542 -13.855 -8.185 1.00 95.19 195 HIS A C 1
ATOM 1563 O O . HIS A 1 195 ? 1.233 -14.809 -7.848 1.00 95.19 195 HIS A O 1
ATOM 1569 N N . GLN A 1 196 ? 0.163 -12.904 -7.326 1.00 96.12 196 GLN A N 1
ATOM 1570 C CA . GLN A 1 196 ? 0.544 -12.891 -5.913 1.00 96.12 196 GLN A CA 1
ATOM 1571 C C . GLN A 1 196 ? -0.362 -11.944 -5.115 1.00 96.12 196 GLN A C 1
ATOM 1573 O O . GLN A 1 196 ? -0.645 -10.831 -5.568 1.00 96.12 196 GLN A O 1
ATOM 1578 N N . ARG A 1 197 ? -0.718 -12.358 -3.896 1.00 97.31 197 ARG A N 1
ATOM 1579 C CA . ARG A 1 197 ? -1.407 -11.554 -2.879 1.00 97.31 197 ARG A CA 1
ATOM 1580 C C . ARG A 1 197 ? -0.742 -11.772 -1.525 1.00 97.31 197 ARG A C 1
ATOM 1582 O O . ARG A 1 197 ? -0.411 -12.909 -1.202 1.00 97.31 197 ARG A O 1
ATOM 1589 N N . PHE A 1 198 ? -0.580 -10.715 -0.736 1.00 98.38 198 PHE A N 1
ATOM 1590 C CA . PHE A 1 198 ? -0.109 -10.824 0.647 1.00 98.38 198 PHE A CA 1
ATOM 1591 C C . PHE A 1 198 ? -0.544 -9.620 1.501 1.00 98.38 198 PHE A C 1
ATOM 1593 O O . PHE A 1 198 ? -0.807 -8.545 0.946 1.00 98.38 198 PHE A O 1
ATOM 1600 N N . PRO A 1 199 ? -0.656 -9.791 2.833 1.00 98.62 199 PRO A N 1
ATOM 1601 C CA . PRO A 1 199 ? -0.956 -8.700 3.755 1.00 98.62 199 PRO A CA 1
ATOM 1602 C C . PRO A 1 199 ? 0.171 -7.666 3.802 1.00 98.62 199 PRO A C 1
ATOM 1604 O O . PRO A 1 199 ? 1.348 -7.995 3.662 1.00 98.62 199 PRO A O 1
ATOM 1607 N N . VAL A 1 200 ? -0.193 -6.408 4.023 1.00 98.88 200 VAL A N 1
ATOM 1608 C CA . VAL A 1 200 ? 0.729 -5.287 4.205 1.00 98.88 200 VAL A CA 1
ATOM 1609 C C . VAL A 1 200 ? 0.226 -4.453 5.377 1.00 98.88 200 VAL A C 1
ATOM 1611 O O . VAL A 1 200 ? -0.881 -3.913 5.309 1.00 98.88 200 VAL A O 1
ATOM 1614 N N . VAL A 1 201 ? 1.026 -4.343 6.438 1.00 98.81 201 VAL A N 1
ATOM 1615 C CA . VAL A 1 201 ? 0.699 -3.460 7.565 1.00 98.81 201 VAL A CA 1
ATOM 1616 C C . VAL A 1 201 ? 0.970 -2.010 7.179 1.00 98.81 201 VAL A C 1
ATOM 1618 O O . VAL A 1 201 ? 2.056 -1.696 6.686 1.00 98.81 201 VAL A O 1
ATOM 1621 N N . LEU A 1 202 ? -0.028 -1.150 7.377 1.00 98.88 202 LEU A N 1
ATOM 1622 C CA . LEU A 1 202 ? 0.166 0.290 7.446 1.00 98.88 202 LEU A CA 1
ATOM 1623 C C . LEU A 1 202 ? 0.495 0.642 8.897 1.00 98.88 202 LEU A C 1
ATOM 1625 O O . LEU A 1 202 ? -0.249 0.289 9.808 1.00 98.88 202 LEU A O 1
ATOM 1629 N N . ASP A 1 203 ? 1.624 1.306 9.083 1.00 98.56 203 ASP A N 1
ATOM 1630 C CA . ASP A 1 203 ? 2.172 1.746 10.362 1.00 98.56 203 ASP A CA 1
ATOM 1631 C C . ASP A 1 203 ? 1.869 3.238 10.574 1.00 98.56 203 ASP A C 1
ATOM 1633 O O . ASP A 1 203 ? 2.126 4.064 9.685 1.00 98.56 203 ASP A O 1
ATOM 1637 N N . SER A 1 204 ? 1.234 3.556 11.702 1.00 98.19 204 SER A N 1
ATOM 1638 C CA . SER A 1 204 ? 0.739 4.892 12.033 1.00 98.19 204 SER A CA 1
ATOM 1639 C C . SER A 1 204 ? 1.892 5.827 12.395 1.00 98.19 204 SER A C 1
ATOM 1641 O O . SER A 1 204 ? 2.771 5.438 13.154 1.00 98.19 204 SER A O 1
ATOM 1643 N N . PRO A 1 205 ? 1.859 7.110 11.979 1.00 96.56 205 PRO A N 1
ATOM 1644 C CA . PRO A 1 205 ? 2.836 8.091 12.445 1.00 96.56 205 PRO A CA 1
ATOM 1645 C C . PRO A 1 205 ? 2.650 8.485 13.921 1.00 96.56 205 PRO A C 1
ATOM 1647 O O . PRO A 1 205 ? 3.324 9.403 14.383 1.00 96.56 205 PRO A O 1
ATOM 1650 N N . ARG A 1 206 ? 1.724 7.845 14.660 1.00 94.31 206 ARG A N 1
ATOM 1651 C CA . ARG A 1 206 ? 1.580 7.977 16.118 1.00 94.31 206 ARG A CA 1
ATOM 1652 C C . ARG A 1 206 ? 2.922 7.816 16.834 1.00 94.31 206 ARG A C 1
ATOM 1654 O O . ARG A 1 206 ? 3.121 8.499 17.840 1.00 94.31 206 ARG A O 1
ATOM 1661 N N . ASP A 1 207 ? 3.785 6.927 16.329 1.00 87.88 207 ASP A N 1
ATOM 1662 C CA . ASP A 1 207 ? 5.141 6.650 16.820 1.00 87.88 207 ASP A CA 1
ATOM 1663 C C . ASP A 1 207 ? 5.174 6.516 18.356 1.00 87.88 207 ASP A C 1
ATOM 1665 O O . ASP A 1 207 ? 5.928 7.173 19.084 1.00 87.88 207 ASP A O 1
ATOM 1669 N N . GLY A 1 208 ? 4.256 5.688 18.870 1.00 89.88 208 GLY A N 1
ATOM 1670 C CA . GLY A 1 208 ? 4.076 5.464 20.298 1.00 89.88 208 GLY A CA 1
ATOM 1671 C C . GLY A 1 208 ? 5.134 4.523 20.868 1.00 89.88 208 GLY A C 1
ATOM 1672 O O . GLY A 1 208 ? 6.188 4.261 20.287 1.00 89.88 208 GLY A O 1
ATOM 1673 N N . LYS A 1 209 ? 4.848 3.897 22.017 1.00 96.62 209 LYS A N 1
ATOM 1674 C CA . LYS A 1 209 ? 5.771 2.855 22.498 1.00 96.62 209 LYS A CA 1
ATOM 1675 C C . LYS A 1 209 ? 5.628 1.537 21.736 1.00 96.62 209 LYS A C 1
ATOM 1677 O O . LYS A 1 209 ? 6.403 0.632 22.020 1.00 96.62 209 LYS A O 1
ATOM 1682 N N . LEU A 1 210 ? 4.688 1.437 20.799 1.00 97.00 210 LEU A N 1
ATOM 1683 C CA . LEU A 1 210 ? 4.537 0.316 19.877 1.00 97.00 210 LEU A CA 1
ATOM 1684 C C . LEU A 1 210 ? 5.241 0.524 18.524 1.00 97.00 210 LEU A C 1
ATOM 1686 O O . LEU A 1 210 ? 5.265 -0.438 17.770 1.00 97.00 210 LEU A O 1
ATOM 1690 N N . GLN A 1 211 ? 5.877 1.674 18.266 1.00 96.06 211 GLN A N 1
ATOM 1691 C CA . GLN A 1 211 ? 6.472 2.059 16.967 1.00 96.06 211 GLN A CA 1
ATOM 1692 C C . GLN A 1 211 ? 7.355 1.000 16.287 1.00 96.06 211 GLN A C 1
ATOM 1694 O O . GLN A 1 211 ? 7.413 0.917 15.068 1.00 96.06 211 GLN A O 1
ATOM 1699 N N . ASP A 1 212 ? 8.048 0.155 17.057 1.00 97.31 212 ASP A N 1
ATOM 1700 C CA . ASP A 1 212 ? 8.953 -0.840 16.472 1.00 97.31 212 ASP A CA 1
ATOM 1701 C C . ASP A 1 212 ? 8.212 -2.141 16.119 1.00 97.31 212 ASP A C 1
ATOM 1703 O O . ASP A 1 212 ? 8.687 -2.931 15.309 1.00 97.31 212 ASP A O 1
ATOM 1707 N N . PHE A 1 213 ? 7.034 -2.389 16.703 1.00 98.31 213 PHE A N 1
ATOM 1708 C CA . PHE A 1 213 ? 6.258 -3.613 16.488 1.00 98.31 213 PHE A CA 1
ATOM 1709 C C . PHE A 1 213 ? 5.968 -3.900 15.005 1.00 98.31 213 PHE A C 1
ATOM 1711 O O . PHE A 1 213 ? 6.149 -5.049 14.588 1.00 98.31 213 PHE A O 1
ATOM 1718 N N . PRO A 1 214 ? 5.545 -2.926 14.179 1.00 97.81 214 PRO A N 1
ATOM 1719 C CA . PRO A 1 214 ? 5.125 -3.223 12.817 1.00 97.81 214 PRO A CA 1
ATOM 1720 C C . PRO A 1 214 ? 6.321 -3.592 11.935 1.00 97.81 214 PRO A C 1
ATOM 1722 O O . PRO A 1 214 ? 6.257 -4.559 11.174 1.00 97.81 214 PRO A O 1
ATOM 1725 N N . TYR A 1 215 ? 7.445 -2.891 12.093 1.00 97.62 215 TYR A N 1
ATOM 1726 C CA . TYR A 1 215 ? 8.661 -3.171 11.335 1.00 97.62 215 TYR A CA 1
ATOM 1727 C C . TYR A 1 215 ? 9.438 -4.383 11.877 1.00 97.62 215 TYR A C 1
ATOM 1729 O O . TYR A 1 215 ? 9.842 -5.245 11.104 1.00 97.62 215 TYR A O 1
ATOM 1737 N N . ASP A 1 216 ? 9.620 -4.510 13.192 1.00 97.81 216 ASP A N 1
ATOM 1738 C CA . ASP A 1 216 ? 10.480 -5.558 13.762 1.00 97.81 216 ASP A CA 1
ATOM 1739 C C . ASP A 1 216 ? 9.774 -6.915 13.909 1.00 97.81 216 ASP A C 1
ATOM 1741 O O . ASP A 1 216 ? 10.437 -7.955 13.962 1.00 97.81 216 ASP A O 1
ATOM 1745 N N . VAL A 1 217 ? 8.436 -6.933 14.016 1.00 97.81 217 VAL A N 1
ATOM 1746 C CA . VAL A 1 217 ? 7.667 -8.159 14.314 1.00 97.81 217 VAL A CA 1
ATOM 1747 C C . VAL A 1 217 ? 6.764 -8.606 13.168 1.00 97.81 217 VAL A C 1
ATOM 1749 O O . VAL A 1 217 ? 6.553 -9.818 13.028 1.00 97.81 217 VAL A O 1
ATOM 1752 N N . LEU A 1 218 ? 6.189 -7.678 12.393 1.00 98.06 218 LEU A N 1
ATOM 1753 C CA . LEU A 1 218 ? 5.239 -8.018 11.326 1.00 98.06 218 LEU A CA 1
ATOM 1754 C C . LEU A 1 218 ? 5.898 -8.122 9.951 1.00 98.06 218 LEU A C 1
ATOM 1756 O O . LEU A 1 218 ? 5.584 -9.065 9.227 1.00 98.06 218 LEU A O 1
ATOM 1760 N N . LEU A 1 219 ? 6.808 -7.208 9.594 1.00 98.38 219 LEU A N 1
ATOM 1761 C CA . LEU A 1 219 ? 7.530 -7.279 8.320 1.00 98.38 219 LEU A CA 1
ATOM 1762 C C . LEU A 1 219 ? 8.276 -8.615 8.198 1.00 98.38 219 LEU A C 1
ATOM 1764 O O . LEU A 1 219 ? 9.110 -8.977 9.030 1.00 98.38 219 LEU A O 1
ATOM 1768 N N . GLY A 1 220 ? 8.002 -9.347 7.122 1.00 97.88 220 GLY A N 1
ATOM 1769 C CA . GLY A 1 220 ? 8.583 -10.665 6.927 1.00 97.88 220 GLY A CA 1
ATOM 1770 C C . GLY A 1 220 ? 8.227 -11.300 5.585 1.00 97.88 220 GLY A C 1
ATOM 1771 O O . GLY A 1 220 ? 7.691 -10.638 4.693 1.00 97.88 220 GLY A O 1
ATOM 1772 N N . PRO A 1 221 ? 8.546 -12.595 5.410 1.00 97.69 221 PRO A N 1
ATOM 1773 C CA . PRO A 1 221 ? 8.148 -13.349 4.227 1.00 97.69 221 PRO A CA 1
ATOM 1774 C C . PRO A 1 221 ? 6.632 -13.271 4.018 1.00 97.69 221 PRO A C 1
ATOM 1776 O O . PRO A 1 221 ? 5.873 -13.611 4.922 1.00 97.69 221 PRO A O 1
ATOM 1779 N N . ASP A 1 222 ? 6.215 -12.816 2.836 1.00 97.31 222 ASP A N 1
ATOM 1780 C CA . ASP A 1 222 ? 4.809 -12.602 2.470 1.00 97.31 222 ASP A CA 1
ATOM 1781 C C . ASP A 1 222 ? 4.020 -11.729 3.467 1.00 97.31 222 ASP A C 1
ATOM 1783 O O . ASP A 1 222 ? 2.816 -11.906 3.650 1.00 97.31 222 ASP A O 1
ATOM 1787 N N . PHE A 1 223 ? 4.691 -10.763 4.101 1.00 98.50 223 PHE A N 1
ATOM 1788 C CA . PHE A 1 223 ? 4.061 -9.752 4.945 1.00 98.50 223 PHE A CA 1
ATOM 1789 C C . PHE A 1 223 ? 4.758 -8.404 4.738 1.00 98.50 223 PHE A C 1
ATOM 1791 O O . PHE A 1 223 ? 5.883 -8.190 5.190 1.00 98.50 223 PHE A O 1
ATOM 1798 N N . GLY A 1 224 ? 4.114 -7.506 3.994 1.00 98.69 224 GLY A N 1
ATOM 1799 C CA . GLY A 1 224 ? 4.673 -6.201 3.656 1.00 98.69 224 GLY A CA 1
ATOM 1800 C C . GLY A 1 224 ? 4.500 -5.166 4.764 1.00 98.69 224 GLY A C 1
ATOM 1801 O O . GLY A 1 224 ? 3.719 -5.343 5.695 1.00 98.69 224 GLY A O 1
ATOM 1802 N N . TYR A 1 225 ? 5.199 -4.048 4.606 1.00 98.69 225 TYR A N 1
ATOM 1803 C CA . TYR A 1 225 ? 5.178 -2.909 5.517 1.00 98.69 225 TYR A CA 1
ATOM 1804 C C . TYR A 1 225 ? 5.082 -1.610 4.715 1.00 98.69 225 TYR A C 1
ATOM 1806 O O . TYR A 1 225 ? 5.707 -1.480 3.657 1.00 98.69 225 TYR A O 1
ATOM 1814 N N . VAL A 1 226 ? 4.319 -0.646 5.220 1.00 98.62 226 VAL A N 1
ATOM 1815 C CA . VAL A 1 226 ? 4.264 0.718 4.697 1.00 98.62 226 VAL A CA 1
ATOM 1816 C C . VAL A 1 226 ? 3.996 1.695 5.842 1.00 98.62 226 VAL A C 1
ATOM 1818 O O . VAL A 1 226 ? 3.209 1.406 6.728 1.00 98.62 226 VAL A O 1
ATOM 1821 N N . THR A 1 227 ? 4.625 2.868 5.812 1.00 98.19 227 THR A N 1
ATOM 1822 C CA . THR A 1 227 ? 4.363 3.971 6.751 1.00 98.19 227 THR A CA 1
ATOM 1823 C C . THR A 1 227 ? 4.264 5.295 5.994 1.00 98.19 227 THR A C 1
ATOM 1825 O O . THR A 1 227 ? 4.668 5.393 4.825 1.00 98.19 227 THR A O 1
ATOM 1828 N N . ARG A 1 228 ? 3.714 6.324 6.638 1.00 97.06 228 ARG A N 1
ATOM 1829 C CA . ARG A 1 228 ? 3.697 7.704 6.146 1.00 97.06 228 ARG A CA 1
ATOM 1830 C C . ARG A 1 228 ? 4.140 8.660 7.241 1.00 97.06 228 ARG A C 1
ATOM 1832 O O . ARG A 1 228 ? 3.346 9.077 8.073 1.00 97.06 228 ARG A O 1
ATOM 1839 N N . THR A 1 229 ? 5.408 9.056 7.189 1.00 91.69 229 THR A N 1
ATOM 1840 C CA . THR A 1 229 ? 6.000 9.971 8.166 1.00 91.69 229 THR A CA 1
ATOM 1841 C C . THR A 1 229 ? 5.532 11.411 7.952 1.00 91.69 229 THR A C 1
ATOM 1843 O O . THR A 1 229 ? 5.702 11.989 6.874 1.00 91.69 229 THR A O 1
ATOM 1846 N N . ALA A 1 230 ? 4.982 12.023 8.9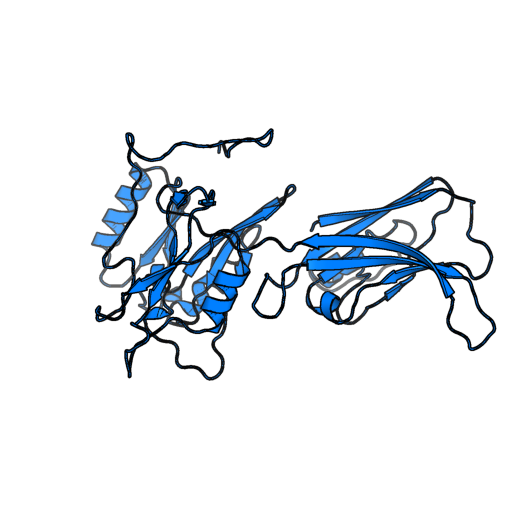99 1.00 87.94 230 ALA A N 1
ATOM 1847 C CA . ALA A 1 230 ? 4.562 13.420 9.000 1.00 87.94 230 ALA A CA 1
ATOM 1848 C C . ALA A 1 230 ? 5.733 14.353 9.369 1.00 87.94 230 ALA A C 1
ATOM 1850 O O . ALA A 1 230 ? 5.902 14.759 10.516 1.00 87.94 230 ALA A O 1
ATOM 1851 N N . TYR A 1 231 ? 6.569 14.717 8.392 1.00 83.88 231 TYR A N 1
ATOM 1852 C CA . TYR A 1 231 ? 7.680 15.645 8.638 1.00 83.88 231 TYR A CA 1
ATOM 1853 C C . TYR A 1 231 ? 7.187 17.068 8.937 1.00 83.88 231 TYR A C 1
ATOM 1855 O O . TYR A 1 231 ? 6.444 17.649 8.148 1.00 83.88 231 TYR A O 1
ATOM 1863 N N . ASN A 1 232 ? 7.684 17.666 10.026 1.00 80.19 232 ASN A N 1
ATOM 1864 C CA . ASN A 1 232 ? 7.408 19.054 10.430 1.00 80.19 232 ASN A CA 1
ATOM 1865 C C . ASN A 1 232 ? 5.919 19.377 10.672 1.00 80.19 232 ASN A C 1
ATOM 1867 O O . ASN A 1 232 ? 5.517 20.537 10.573 1.00 80.19 232 ASN A O 1
ATOM 1871 N N . VAL A 1 233 ? 5.103 18.369 10.978 1.00 81.94 233 VAL A N 1
ATOM 1872 C CA . VAL A 1 233 ? 3.688 18.522 11.335 1.00 81.94 233 VAL A CA 1
ATOM 1873 C C . VAL A 1 233 ? 3.458 17.829 12.672 1.00 81.94 233 VAL A C 1
ATOM 1875 O O . VAL A 1 233 ? 4.054 16.792 12.944 1.00 81.94 233 VAL A O 1
ATOM 1878 N N . GLU A 1 234 ? 2.618 18.417 13.520 1.00 83.69 234 GLU A N 1
ATOM 1879 C CA . GLU A 1 234 ? 2.218 17.794 14.779 1.00 83.69 234 GLU A CA 1
ATOM 1880 C C . GLU A 1 234 ? 1.284 16.612 14.492 1.00 83.69 234 GLU A C 1
ATOM 1882 O O . GLU A 1 234 ? 0.216 16.786 13.902 1.00 83.69 234 GLU A O 1
ATOM 1887 N N . VAL A 1 235 ? 1.709 15.413 14.892 1.00 91.38 235 VAL A N 1
ATOM 1888 C CA . VAL A 1 235 ? 0.877 14.207 14.881 1.00 91.38 235 VAL A CA 1
ATOM 1889 C C . VAL A 1 235 ? -0.139 14.321 16.011 1.00 91.38 235 VAL A C 1
ATOM 1891 O O . VAL A 1 235 ? 0.212 14.652 17.146 1.00 91.38 235 VAL A O 1
ATOM 1894 N N . SER A 1 236 ? -1.406 14.066 15.703 1.00 93.56 236 SER A N 1
ATOM 1895 C CA . SER A 1 236 ? -2.501 14.179 16.662 1.00 93.56 236 SER A CA 1
ATOM 1896 C C . SER A 1 236 ? -3.081 12.812 17.012 1.00 93.56 236 SER A C 1
ATOM 1898 O O . SER A 1 236 ? -2.809 11.812 16.358 1.00 93.56 236 SER A O 1
ATOM 1900 N N . SER A 1 237 ? -3.972 12.772 18.006 1.00 96.88 237 SER A N 1
ATOM 1901 C CA . SER A 1 237 ? -4.735 11.554 18.314 1.00 96.88 237 SER A CA 1
ATOM 1902 C C . SER A 1 237 ? -5.515 11.018 17.100 1.00 96.88 237 SER A C 1
ATOM 1904 O O . SER A 1 237 ? -5.741 9.820 17.012 1.00 96.88 237 SER A O 1
ATOM 1906 N N . LEU A 1 238 ? -5.886 11.866 16.129 1.00 97.88 238 LEU A N 1
ATOM 1907 C CA . LEU A 1 238 ? -6.607 11.446 14.919 1.00 97.88 238 LEU A CA 1
ATOM 1908 C C . LEU A 1 238 ? -5.721 10.717 13.891 1.00 97.88 238 LEU A C 1
ATOM 1910 O O . LEU A 1 238 ? -6.248 10.237 12.886 1.00 97.88 238 LEU A O 1
ATOM 1914 N N . ASP A 1 239 ? -4.408 10.641 14.117 1.00 98.00 239 ASP A N 1
ATOM 1915 C CA . ASP A 1 239 ? -3.476 9.836 13.321 1.00 98.00 239 ASP A CA 1
ATOM 1916 C C . ASP A 1 239 ? -3.364 8.384 13.809 1.00 98.00 239 ASP A C 1
ATOM 1918 O O . ASP A 1 239 ? -2.891 7.528 13.060 1.00 98.00 239 ASP A O 1
ATOM 1922 N N . SER A 1 240 ? -3.826 8.085 15.029 1.00 98.38 240 SER A N 1
ATOM 1923 C CA . SER A 1 240 ? -3.974 6.708 15.507 1.00 98.38 240 SER A CA 1
ATOM 1924 C C . SER A 1 240 ? -5.007 5.956 14.670 1.00 98.38 240 SER A C 1
ATOM 1926 O O . SER A 1 240 ? -6.047 6.511 14.308 1.00 98.38 240 SER A O 1
ATOM 1928 N N . PHE A 1 241 ? -4.771 4.674 14.407 1.00 98.69 241 PHE A N 1
ATOM 1929 C CA . PHE A 1 241 ? -5.624 3.899 13.504 1.00 98.69 241 PHE A CA 1
ATOM 1930 C C . PHE A 1 241 ? -6.918 3.338 14.101 1.00 98.69 241 PHE A C 1
ATOM 1932 O O . PHE A 1 241 ? -7.770 2.910 13.333 1.00 98.69 241 PHE A O 1
ATOM 1939 N N . GLY A 1 242 ? -7.214 3.570 15.388 1.00 98.44 242 GLY A N 1
ATOM 1940 C CA . GLY A 1 242 ? -8.614 3.593 15.850 1.00 98.44 242 GLY A CA 1
ATOM 1941 C C . GLY A 1 242 ? -9.480 4.614 15.081 1.00 98.44 242 GLY A C 1
ATOM 1942 O O . GLY A 1 242 ? -10.694 4.463 14.933 1.00 98.44 242 GLY A O 1
ATOM 1943 N N . ASN A 1 243 ? -8.854 5.649 14.503 1.00 98.88 243 ASN A N 1
ATOM 1944 C CA . ASN A 1 243 ? -9.499 6.636 13.639 1.00 98.88 243 ASN A CA 1
ATOM 1945 C C . ASN A 1 243 ? -9.503 6.272 12.136 1.00 98.88 243 ASN A C 1
ATOM 1947 O O . ASN A 1 243 ? -9.849 7.123 11.309 1.00 98.88 243 ASN A O 1
ATOM 1951 N N . LEU A 1 244 ? -9.106 5.051 11.763 1.00 98.88 244 LEU A N 1
ATOM 1952 C CA . LEU A 1 244 ? -9.028 4.583 10.380 1.00 98.88 244 LEU A CA 1
ATOM 1953 C C . LEU A 1 244 ? -9.806 3.271 10.222 1.00 98.88 244 LEU A C 1
ATOM 1955 O O . LEU A 1 244 ? -9.316 2.197 10.521 1.00 98.88 244 LEU A O 1
ATOM 1959 N N . GLU A 1 245 ? -11.020 3.359 9.689 1.00 98.88 245 GLU A N 1
ATOM 1960 C CA . GLU A 1 245 ? -11.920 2.212 9.517 1.00 98.88 245 GLU A CA 1
ATOM 1961 C C . GLU A 1 245 ? -12.295 2.024 8.044 1.00 98.88 245 GLU A C 1
ATOM 1963 O O . GLU A 1 245 ? -11.992 2.854 7.184 1.00 98.88 245 GLU A O 1
ATOM 1968 N N . VAL A 1 246 ? -13.002 0.944 7.713 1.00 98.88 246 VAL A N 1
ATOM 1969 C CA . VAL A 1 246 ? -13.519 0.744 6.354 1.00 98.88 246 VAL A CA 1
ATOM 1970 C C . VAL A 1 246 ? -14.910 0.117 6.361 1.00 98.88 246 VAL A C 1
ATOM 1972 O O . VAL A 1 246 ? -15.214 -0.821 7.100 1.00 98.88 246 VAL A O 1
ATOM 1975 N N . SER A 1 247 ? -15.797 0.643 5.515 1.00 98.62 247 SER A N 1
ATOM 1976 C CA . SER A 1 247 ? -17.142 0.096 5.363 1.00 98.62 247 SER A CA 1
ATOM 1977 C C . SER A 1 247 ? -17.124 -1.280 4.685 1.00 98.62 247 SER A C 1
ATOM 1979 O O . SER A 1 247 ? -16.248 -1.562 3.868 1.00 98.62 247 SER A O 1
ATOM 1981 N N . PRO A 1 248 ? -18.167 -2.105 4.871 1.00 97.75 248 PRO A N 1
ATOM 1982 C CA . PRO A 1 248 ? -18.458 -3.205 3.957 1.00 97.75 248 PRO A CA 1
ATOM 1983 C C . PRO A 1 248 ? -18.697 -2.698 2.519 1.00 97.75 248 PRO A C 1
ATOM 1985 O O . PRO A 1 248 ? -18.877 -1.490 2.312 1.00 97.75 248 PRO A O 1
ATOM 1988 N N . PRO A 1 249 ? -18.764 -3.590 1.515 1.00 96.88 249 PRO A N 1
ATOM 1989 C CA . PRO A 1 249 ? -19.150 -3.220 0.156 1.00 96.88 249 PRO A CA 1
ATOM 1990 C C . PRO A 1 249 ? -20.521 -2.528 0.104 1.00 96.88 249 PRO A C 1
ATOM 1992 O O . PRO A 1 249 ? -21.489 -2.991 0.712 1.00 96.88 249 PRO A O 1
ATOM 1995 N N . VAL A 1 250 ? -20.627 -1.424 -0.641 1.00 95.69 250 VAL A N 1
ATOM 1996 C CA . VAL A 1 250 ? -21.848 -0.596 -0.698 1.00 95.69 250 VAL A CA 1
ATOM 1997 C C . VAL A 1 250 ? -22.157 -0.095 -2.107 1.00 95.69 250 VAL A C 1
ATOM 1999 O O . VAL A 1 250 ? -21.296 -0.046 -2.982 1.00 95.69 250 VAL A O 1
ATOM 2002 N N . ILE A 1 251 ? -23.411 0.311 -2.320 1.00 96.00 251 ILE A N 1
ATOM 2003 C CA . ILE A 1 251 ? -23.850 1.039 -3.513 1.00 96.00 251 ILE A CA 1
ATOM 2004 C C . ILE A 1 251 ? -24.402 2.385 -3.057 1.00 96.00 251 ILE A C 1
ATOM 2006 O O . ILE A 1 251 ? -25.304 2.432 -2.219 1.00 96.00 251 ILE A O 1
ATOM 2010 N N . VAL A 1 252 ? -23.878 3.468 -3.622 1.00 95.31 252 VAL A N 1
ATOM 2011 C CA . VAL A 1 252 ? -24.301 4.838 -3.317 1.00 95.31 252 VAL A CA 1
ATOM 2012 C C . VAL A 1 252 ? -24.708 5.499 -4.623 1.00 95.31 252 VAL A C 1
ATOM 2014 O O . VAL A 1 252 ? -23.884 5.656 -5.518 1.00 95.31 252 VAL A O 1
ATOM 2017 N N . ASN A 1 253 ? -25.986 5.859 -4.757 1.00 95.50 253 ASN A N 1
ATOM 2018 C CA . ASN A 1 253 ? -26.524 6.543 -5.942 1.00 95.50 253 ASN A CA 1
ATOM 2019 C C . ASN A 1 253 ? -26.156 5.855 -7.276 1.00 95.50 253 ASN A C 1
ATOM 2021 O O . ASN A 1 253 ? -25.821 6.511 -8.256 1.00 95.50 253 ASN A O 1
ATOM 2025 N N . GLY A 1 254 ? -26.171 4.518 -7.303 1.00 95.56 254 GLY A N 1
ATOM 2026 C CA . GLY A 1 254 ? -25.816 3.713 -8.479 1.00 95.56 254 GLY A CA 1
ATOM 2027 C C . GLY A 1 254 ? -24.317 3.432 -8.661 1.00 95.56 254 GLY A C 1
ATOM 2028 O O . GLY A 1 254 ? -23.973 2.538 -9.430 1.00 95.56 254 GLY A O 1
ATOM 2029 N N . LYS A 1 255 ? -23.421 4.108 -7.927 1.00 96.69 255 LYS A N 1
ATOM 2030 C CA . LYS A 1 255 ? -21.983 3.797 -7.914 1.00 96.69 255 LYS A CA 1
ATOM 2031 C C . LYS A 1 255 ? -21.698 2.636 -6.963 1.00 96.69 255 LYS A C 1
ATOM 2033 O O . LYS A 1 255 ? -22.094 2.674 -5.797 1.00 96.69 255 LYS A O 1
ATOM 2038 N N . ILE A 1 256 ? -21.014 1.612 -7.468 1.00 96.88 256 ILE A N 1
ATOM 2039 C CA . ILE A 1 256 ? -20.635 0.413 -6.712 1.00 96.88 256 ILE A CA 1
ATOM 2040 C C . ILE A 1 256 ? -19.258 0.631 -6.080 1.00 96.88 256 ILE A C 1
ATOM 2042 O O . ILE A 1 256 ? -18.310 0.998 -6.771 1.00 96.88 256 ILE A O 1
ATOM 2046 N N . TYR A 1 257 ? -19.154 0.353 -4.784 1.00 97.62 257 TYR A N 1
ATOM 2047 C CA . TYR A 1 257 ? -17.916 0.317 -4.009 1.00 97.62 257 TYR A CA 1
ATOM 2048 C C . TYR A 1 257 ? -17.682 -1.124 -3.541 1.00 97.62 257 TYR A C 1
ATOM 2050 O O . TYR A 1 257 ? -18.096 -1.487 -2.436 1.00 97.62 257 TYR A O 1
ATOM 2058 N N . PRO A 1 258 ? -17.089 -1.984 -4.390 1.00 97.25 258 PRO A N 1
ATOM 2059 C CA . PRO A 1 258 ? -17.022 -3.424 -4.137 1.00 97.25 258 PRO A CA 1
ATOM 2060 C C . PRO A 1 258 ? -16.062 -3.794 -3.001 1.00 97.25 258 PRO A C 1
ATOM 2062 O O . PRO A 1 258 ? -16.187 -4.875 -2.441 1.00 97.25 258 PRO A O 1
ATOM 2065 N N . LEU A 1 259 ? -15.135 -2.899 -2.654 1.00 98.19 259 LEU A N 1
ATOM 2066 C CA . LEU A 1 259 ? -14.191 -3.050 -1.545 1.00 98.19 259 LEU A CA 1
ATOM 2067 C C . LEU A 1 259 ? -14.577 -2.184 -0.336 1.00 98.19 259 LEU A C 1
ATOM 2069 O O . LEU A 1 259 ? -13.784 -2.027 0.585 1.00 98.19 259 LEU A O 1
ATOM 2073 N N . GLY A 1 260 ? -15.780 -1.603 -0.349 1.00 98.38 260 GLY A N 1
ATOM 2074 C CA . GLY A 1 260 ? -16.192 -0.615 0.640 1.00 98.38 260 GLY A CA 1
ATOM 2075 C C . GLY A 1 260 ? -15.513 0.739 0.450 1.00 98.38 260 GLY A C 1
ATOM 2076 O O . GLY A 1 260 ? -15.008 1.058 -0.630 1.00 98.38 260 GLY A O 1
ATOM 2077 N N . ARG A 1 261 ? -15.568 1.566 1.493 1.00 98.75 261 ARG A N 1
ATOM 2078 C CA . ARG A 1 261 ? -14.989 2.912 1.529 1.00 98.75 261 ARG A CA 1
ATOM 2079 C C . ARG A 1 261 ? -14.266 3.115 2.849 1.00 98.75 261 ARG A C 1
ATOM 2081 O O . ARG A 1 261 ? -14.844 2.812 3.892 1.00 98.75 261 ARG A O 1
ATOM 2088 N N . ILE A 1 262 ? -13.041 3.625 2.786 1.00 98.88 262 ILE A N 1
ATOM 2089 C CA . ILE A 1 262 ? -12.275 4.017 3.972 1.00 98.88 262 ILE A CA 1
ATOM 2090 C C . ILE A 1 262 ? -13.036 5.122 4.705 1.00 98.88 262 ILE A C 1
ATOM 2092 O O . ILE A 1 262 ? -13.680 5.961 4.076 1.00 98.88 262 ILE A O 1
ATOM 2096 N N . ILE A 1 263 ? -12.980 5.111 6.025 1.00 98.88 263 ILE A N 1
ATOM 2097 C CA . ILE A 1 263 ? -13.648 6.036 6.925 1.00 98.88 263 ILE A CA 1
ATOM 2098 C C . ILE A 1 263 ? -12.579 6.624 7.835 1.00 98.88 263 ILE A C 1
ATOM 2100 O O . ILE A 1 263 ? -11.913 5.886 8.552 1.00 98.88 263 ILE A O 1
ATOM 2104 N N . ILE A 1 264 ? -12.440 7.946 7.815 1.00 98.62 264 ILE A N 1
ATOM 2105 C CA . ILE A 1 264 ? -11.571 8.663 8.747 1.00 98.62 264 ILE A CA 1
ATOM 2106 C C . ILE A 1 264 ? -12.364 9.689 9.543 1.00 98.62 264 ILE A C 1
ATOM 2108 O O . ILE A 1 264 ? -13.310 10.294 9.030 1.00 98.62 264 ILE A O 1
ATOM 2112 N N . GLY A 1 265 ? -11.977 9.912 10.791 1.00 98.44 265 GLY A N 1
ATOM 2113 C CA . GLY A 1 265 ? -12.527 10.984 11.608 1.00 98.44 265 GLY A CA 1
ATOM 2114 C C . GLY A 1 265 ? -11.788 12.309 11.413 1.00 98.44 265 GLY A C 1
ATOM 2115 O O . GLY A 1 265 ? -10.564 12.335 11.271 1.00 98.44 265 GLY A O 1
ATOM 2116 N N . VAL A 1 266 ? -12.541 13.409 11.378 1.00 97.69 266 VAL A N 1
ATOM 2117 C CA . VAL A 1 266 ? -12.068 14.783 11.149 1.00 97.69 266 VAL A CA 1
ATOM 2118 C C . VAL A 1 266 ? -12.829 15.788 12.018 1.00 97.69 266 VAL A C 1
ATOM 2120 O O . VAL A 1 266 ? -13.893 15.487 12.574 1.00 97.69 266 VAL A O 1
ATOM 2123 N N . ALA A 1 267 ? -12.325 17.018 12.080 1.00 97.12 267 ALA A N 1
ATOM 2124 C CA . ALA A 1 267 ? -13.072 18.173 12.565 1.00 97.12 267 ALA A CA 1
ATOM 2125 C C . ALA A 1 267 ? -13.974 18.785 11.480 1.00 97.12 267 ALA A C 1
ATOM 2127 O O . ALA A 1 267 ? -13.793 18.564 10.281 1.00 97.12 267 ALA A O 1
ATOM 2128 N N . PHE A 1 268 ? -14.932 19.628 11.883 1.00 95.19 268 PHE A N 1
ATOM 2129 C CA . PHE A 1 268 ? -15.677 20.432 10.913 1.00 95.19 268 PHE A CA 1
ATOM 2130 C C . PHE A 1 268 ? -14.766 21.452 10.209 1.00 95.19 268 PHE A C 1
ATOM 2132 O O . PHE A 1 268 ? -13.927 22.063 10.870 1.00 95.19 268 PHE A O 1
ATOM 2139 N N . PRO A 1 269 ? -14.992 21.755 8.913 1.00 91.44 269 PRO 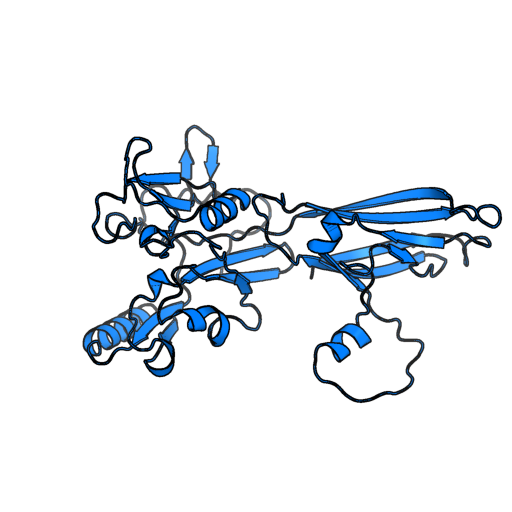A N 1
ATOM 2140 C CA . PRO A 1 269 ? -14.196 22.745 8.179 1.00 91.44 269 PRO A CA 1
ATOM 2141 C C . PRO A 1 269 ? -14.191 24.153 8.796 1.00 91.44 269 PRO A C 1
ATOM 2143 O O . PRO A 1 269 ? -13.277 24.932 8.555 1.00 91.44 269 PRO A O 1
ATOM 2146 N N . THR A 1 270 ? -15.218 24.496 9.580 1.00 92.44 270 THR A N 1
ATOM 2147 C CA . THR A 1 270 ? -15.350 25.794 10.260 1.00 92.44 270 THR A CA 1
ATOM 2148 C C . THR A 1 270 ? -14.711 25.824 11.653 1.00 92.44 270 THR A C 1
ATOM 2150 O O . THR A 1 270 ? -14.764 26.857 12.319 1.00 92.44 270 THR A O 1
ATOM 2153 N N . ALA A 1 271 ? -14.150 24.710 12.134 1.00 90.62 271 ALA A N 1
ATOM 2154 C CA . ALA A 1 271 ? -13.498 24.648 13.436 1.00 90.62 271 ALA A CA 1
ATOM 2155 C C . ALA A 1 271 ? -12.144 25.374 13.391 1.00 90.62 271 ALA A C 1
ATOM 2157 O O . ALA A 1 271 ? -11.278 25.060 12.582 1.00 90.62 271 ALA A O 1
ATOM 2158 N N . THR A 1 272 ? -11.934 26.330 14.296 1.00 86.69 272 THR A N 1
ATOM 2159 C CA . THR A 1 272 ? -10.691 27.124 14.356 1.00 86.69 272 THR A CA 1
ATOM 2160 C C . THR A 1 272 ? -9.529 26.400 15.039 1.00 86.69 272 THR A C 1
ATOM 2162 O O . THR A 1 272 ? -8.384 26.819 14.897 1.00 86.69 272 THR A O 1
ATOM 2165 N N . LYS A 1 273 ? -9.813 25.327 15.786 1.00 89.00 273 LYS A N 1
ATOM 2166 C CA . LYS A 1 273 ? -8.834 24.474 16.485 1.00 89.00 273 LYS A CA 1
ATOM 2167 C C . LYS A 1 273 ? -9.153 22.986 16.310 1.00 89.00 273 LYS A C 1
ATOM 2169 O O . LYS A 1 273 ? -8.965 22.203 17.234 1.00 89.00 273 LYS A O 1
ATOM 2174 N N . GLY A 1 274 ? -9.722 22.634 15.159 1.00 92.06 274 GLY A N 1
ATOM 2175 C CA . GLY A 1 274 ? -10.107 21.260 14.875 1.00 92.06 274 GLY A CA 1
ATOM 2176 C C . GLY A 1 274 ? -8.890 20.366 14.659 1.00 92.06 274 GLY A C 1
ATOM 2177 O O . GLY A 1 274 ? -7.953 20.774 13.966 1.00 92.06 274 GLY A O 1
ATOM 2178 N N . ARG A 1 275 ? -8.900 19.158 15.224 1.00 95.50 275 ARG A N 1
ATOM 2179 C CA . ARG A 1 275 ? -7.876 18.145 14.921 1.00 95.50 275 ARG A CA 1
ATOM 2180 C C . ARG A 1 275 ? -8.240 17.423 13.628 1.00 95.50 275 ARG A C 1
ATOM 2182 O O . ARG A 1 275 ? -9.416 17.257 13.314 1.00 95.50 275 ARG A O 1
ATOM 2189 N N . ASN A 1 276 ? -7.236 16.976 12.884 1.00 94.81 276 ASN A N 1
ATOM 2190 C CA . ASN A 1 276 ? -7.410 16.137 11.701 1.00 94.81 276 ASN A CA 1
ATOM 2191 C C . ASN A 1 276 ? -6.229 15.176 11.589 1.00 94.81 276 ASN A C 1
ATOM 2193 O O . ASN A 1 276 ? -5.120 15.534 11.978 1.00 94.81 276 ASN A O 1
ATOM 2197 N N . MET A 1 277 ? -6.463 14.013 10.982 1.00 96.62 277 MET A N 1
ATOM 2198 C CA . MET A 1 277 ? -5.391 13.136 10.510 1.00 96.62 277 MET A CA 1
ATOM 2199 C C . MET A 1 277 ? -4.419 13.931 9.625 1.00 96.62 277 MET A C 1
ATOM 2201 O O . MET A 1 277 ? -4.839 14.773 8.824 1.00 96.62 277 MET A O 1
ATOM 2205 N N . THR A 1 278 ? -3.122 13.686 9.750 1.00 96.56 278 THR A N 1
ATOM 2206 C CA . THR A 1 278 ? -2.090 14.374 8.976 1.00 96.56 278 THR A CA 1
ATOM 2207 C C . THR A 1 278 ? -2.326 14.227 7.477 1.00 96.56 278 THR A C 1
ATOM 2209 O O . THR A 1 278 ? -2.766 13.197 6.958 1.00 96.56 278 THR A O 1
ATOM 2212 N N . LYS A 1 279 ? -2.004 15.295 6.739 1.00 95.56 279 LYS A N 1
ATOM 2213 C CA . LYS A 1 279 ? -2.231 15.342 5.293 1.00 95.56 279 LYS A CA 1
ATOM 2214 C C . LYS A 1 279 ? -1.492 14.224 4.551 1.00 95.56 279 LYS A C 1
ATOM 2216 O O . LYS A 1 279 ? -1.996 13.754 3.544 1.00 95.56 279 LYS A O 1
ATOM 2221 N N . VAL A 1 280 ? -0.323 13.803 5.036 1.00 96.81 280 VAL A N 1
ATOM 2222 C CA . VAL A 1 280 ? 0.474 12.753 4.386 1.00 96.81 280 VAL A CA 1
ATOM 2223 C C . VAL A 1 280 ? -0.226 11.386 4.428 1.00 96.81 280 VAL A C 1
ATOM 2225 O O . VAL A 1 280 ? -0.190 10.659 3.438 1.00 96.81 280 VAL A O 1
ATOM 2228 N N . VAL A 1 281 ? -0.939 11.069 5.516 1.00 98.12 281 VAL A N 1
ATOM 2229 C CA . VAL A 1 281 ? -1.739 9.841 5.620 1.00 98.12 281 VAL A CA 1
ATOM 2230 C C . VAL A 1 281 ? -3.002 9.970 4.770 1.00 98.12 281 VAL A C 1
ATOM 2232 O O . VAL A 1 281 ? -3.303 9.072 3.989 1.00 98.12 281 VAL A O 1
ATOM 2235 N N . GLN A 1 282 ? -3.701 11.111 4.829 1.00 97.75 282 GLN A N 1
ATOM 2236 C CA . GLN A 1 282 ? -4.863 11.350 3.962 1.00 97.75 282 GLN A CA 1
ATOM 2237 C C . GLN A 1 282 ? -4.494 11.235 2.474 1.00 97.75 282 GLN A C 1
ATOM 2239 O O . GLN A 1 282 ? -5.133 10.506 1.722 1.00 97.75 282 GLN A O 1
ATOM 2244 N N . ASP A 1 283 ? -3.432 11.902 2.033 1.00 98.00 283 ASP A N 1
ATOM 2245 C CA . ASP A 1 283 ? -2.994 11.864 0.639 1.00 98.00 283 ASP A CA 1
ATOM 2246 C C . ASP A 1 283 ? -2.702 10.427 0.175 1.00 98.00 283 ASP A C 1
ATOM 2248 O O . ASP A 1 283 ? -3.161 10.029 -0.901 1.00 98.00 283 ASP A O 1
ATOM 2252 N N . PHE A 1 284 ? -2.041 9.626 1.017 1.00 98.75 284 PHE A N 1
ATOM 2253 C CA . PHE A 1 284 ? -1.819 8.208 0.757 1.00 98.75 284 PHE A CA 1
ATOM 2254 C C . PHE A 1 284 ? -3.137 7.442 0.592 1.00 98.75 284 PHE A C 1
ATOM 2256 O O . PHE A 1 284 ? -3.335 6.789 -0.433 1.00 98.75 284 PHE A O 1
ATOM 2263 N N . LEU A 1 285 ? -4.070 7.544 1.544 1.00 98.69 285 LEU A N 1
ATOM 2264 C CA . LEU A 1 285 ? -5.340 6.802 1.503 1.00 98.69 285 LEU A CA 1
ATOM 2265 C C . LEU A 1 285 ? -6.185 7.172 0.270 1.00 98.69 285 LEU A C 1
ATOM 2267 O O . LEU A 1 285 ? -6.751 6.296 -0.391 1.00 98.69 285 LEU A O 1
ATOM 2271 N N . TRP A 1 286 ? -6.233 8.455 -0.100 1.00 98.44 286 TRP A N 1
ATOM 2272 C CA . TRP A 1 286 ? -6.946 8.905 -1.302 1.00 98.44 286 TRP A CA 1
ATOM 2273 C C . TRP A 1 286 ? -6.276 8.429 -2.596 1.00 98.44 286 TRP A C 1
ATOM 2275 O O . TRP A 1 286 ? -6.976 8.080 -3.555 1.00 98.44 286 TRP A O 1
ATOM 2285 N N . ALA A 1 287 ? -4.943 8.363 -2.635 1.00 98.56 287 ALA A N 1
ATOM 2286 C CA . ALA A 1 287 ? -4.201 7.909 -3.809 1.00 98.56 287 ALA A CA 1
ATOM 2287 C C . ALA A 1 287 ? -4.420 6.420 -4.137 1.00 98.56 287 ALA A C 1
ATOM 2289 O O . ALA A 1 287 ? -4.247 6.023 -5.294 1.00 98.56 287 ALA A O 1
ATOM 2290 N N . GLN A 1 288 ? -4.888 5.613 -3.174 1.00 98.62 288 GLN A N 1
ATOM 2291 C CA . GLN A 1 288 ? -5.200 4.195 -3.398 1.00 98.62 288 GLN A CA 1
ATOM 2292 C C . GLN A 1 288 ? -6.431 3.994 -4.297 1.00 98.62 288 GLN A C 1
ATOM 2294 O O . GLN A 1 288 ? -6.546 2.962 -4.959 1.00 98.62 288 GLN A O 1
ATOM 2299 N N . LYS A 1 289 ? -7.328 4.992 -4.378 1.00 97.75 289 LYS A N 1
ATOM 2300 C CA . LYS A 1 289 ? -8.519 5.097 -5.257 1.00 97.75 289 LYS A CA 1
ATOM 2301 C C . LYS A 1 289 ? -9.626 4.050 -5.058 1.00 97.75 289 LYS A C 1
ATOM 2303 O O . LYS A 1 289 ? -10.801 4.378 -5.213 1.00 97.75 289 LYS A O 1
ATOM 2308 N N . VAL A 1 290 ? -9.290 2.805 -4.736 1.00 98.38 290 VAL A N 1
ATOM 2309 C CA . VAL A 1 290 ? -10.215 1.659 -4.788 1.00 98.38 290 VAL A CA 1
ATOM 2310 C C . VAL A 1 290 ? -11.165 1.556 -3.591 1.00 98.38 290 VAL A C 1
ATOM 2312 O O . VAL A 1 290 ? -12.198 0.900 -3.697 1.00 98.38 290 VAL A O 1
ATOM 2315 N N . GLN A 1 291 ? -10.859 2.251 -2.493 1.00 98.62 291 GLN A N 1
ATOM 2316 C CA . GLN A 1 291 ? -11.718 2.397 -1.312 1.00 98.62 291 GLN A CA 1
ATOM 2317 C C . GLN A 1 291 ? -11.948 3.878 -0.978 1.00 98.62 291 GLN A C 1
ATOM 2319 O O . GLN A 1 291 ? -11.856 4.267 0.181 1.00 98.62 291 GLN A O 1
ATOM 2324 N N . GLU A 1 292 ? -12.218 4.695 -2.008 1.00 97.44 292 GLU A N 1
ATOM 2325 C CA . GLU A 1 292 ? -12.434 6.155 -1.954 1.00 97.44 292 GLU A CA 1
ATOM 2326 C C . GLU A 1 292 ? -12.906 6.658 -0.569 1.00 97.44 292 GLU A C 1
ATOM 2328 O O . GLU A 1 292 ? -14.085 6.458 -0.234 1.00 97.44 292 GLU A O 1
ATOM 2333 N N . PRO A 1 293 ? -12.025 7.304 0.221 1.00 98.50 293 PRO A N 1
ATOM 2334 C CA . PRO A 1 293 ? -12.319 7.621 1.613 1.00 98.50 293 PRO A CA 1
ATOM 2335 C C . PRO A 1 293 ? -13.542 8.532 1.812 1.00 98.50 293 PRO A C 1
ATOM 2337 O O . PRO A 1 293 ? -13.933 9.301 0.925 1.00 98.50 293 PRO A O 1
ATOM 2340 N N . ILE A 1 294 ? -14.15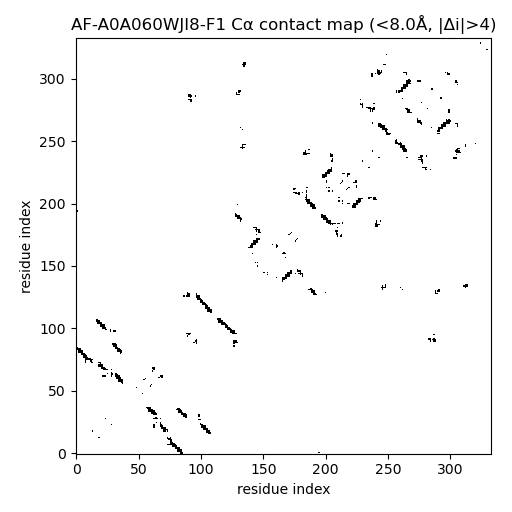0 8.443 2.993 1.00 98.25 294 ILE A N 1
ATOM 2341 C CA . ILE A 1 294 ? -15.137 9.380 3.533 1.00 98.25 294 ILE A CA 1
ATOM 2342 C C . ILE A 1 294 ? -14.661 9.912 4.878 1.00 98.25 294 ILE A C 1
ATOM 2344 O O . ILE A 1 294 ? -14.033 9.200 5.656 1.00 98.25 294 ILE A O 1
ATOM 2348 N N . ALA A 1 295 ? -15.003 11.165 5.153 1.00 98.00 295 ALA A N 1
ATOM 2349 C CA . ALA A 1 295 ? -14.688 11.820 6.408 1.00 98.00 295 ALA A CA 1
ATOM 2350 C C . ALA A 1 295 ? -15.940 11.894 7.295 1.00 98.00 295 ALA A C 1
ATOM 2352 O O . ALA A 1 295 ? -17.003 12.317 6.830 1.00 98.00 295 ALA A O 1
ATOM 2353 N N . LEU A 1 296 ? -15.816 11.488 8.557 1.00 98.38 296 LEU A N 1
ATOM 2354 C CA . LEU A 1 296 ? -16.845 11.605 9.591 1.00 98.38 296 LEU A CA 1
ATOM 2355 C C . LEU A 1 296 ? -16.407 12.593 10.667 1.00 98.38 296 LEU A C 1
ATOM 2357 O O . LEU A 1 296 ? -15.223 12.820 10.873 1.00 98.38 296 LEU A O 1
ATOM 2361 N N . PHE A 1 297 ? -17.364 13.175 11.384 1.00 98.19 297 PHE A N 1
ATOM 2362 C CA . PHE A 1 297 ? -17.048 14.078 12.484 1.00 98.19 297 PHE A CA 1
ATOM 2363 C C . PHE A 1 297 ? -16.746 13.286 13.764 1.00 98.19 297 PHE A C 1
ATOM 2365 O O . PHE A 1 297 ? -17.671 12.791 14.409 1.00 98.19 297 PHE A O 1
ATOM 2372 N N . SER A 1 298 ? -15.467 13.182 14.130 1.00 98.50 298 SER A N 1
ATOM 2373 C CA . SER A 1 298 ? -15.008 12.505 15.355 1.00 98.50 298 SER A CA 1
ATOM 2374 C C . SER A 1 298 ? -14.383 13.461 16.373 1.00 98.50 298 SER A C 1
ATOM 2376 O O . SER A 1 298 ? -14.278 13.120 17.546 1.00 98.50 298 SER A O 1
ATOM 2378 N N . ASP A 1 299 ? -14.031 14.688 15.970 1.00 97.88 299 ASP A N 1
ATOM 2379 C CA . ASP A 1 299 ? -13.271 15.632 16.806 1.00 97.88 299 ASP A CA 1
ATOM 2380 C C . ASP A 1 299 ? -14.025 16.129 18.061 1.00 97.88 299 ASP A C 1
ATOM 2382 O O . ASP A 1 299 ? -13.456 16.811 18.909 1.00 97.88 299 ASP A O 1
ATOM 2386 N N . TRP A 1 300 ? -15.306 15.775 18.209 1.00 97.19 300 TRP A N 1
ATOM 2387 C CA . TRP A 1 300 ? -16.078 15.998 19.435 1.00 97.19 300 TRP A CA 1
ATOM 2388 C C . TRP A 1 300 ? -15.707 15.043 20.582 1.00 97.19 300 TRP A C 1
ATOM 2390 O O . TRP A 1 300 ? -16.027 15.335 21.736 1.00 97.19 300 TRP A O 1
ATOM 2400 N N . LEU A 1 301 ? -15.055 13.916 20.285 1.00 98.31 301 LEU A N 1
ATOM 2401 C CA . LEU A 1 301 ? -14.557 12.962 21.275 1.00 98.31 301 LEU A CA 1
ATOM 2402 C C . LEU A 1 301 ? -13.201 13.406 21.822 1.00 98.31 301 LEU A C 1
ATOM 2404 O O . LEU A 1 301 ? -12.398 14.026 21.123 1.00 98.31 301 LEU A O 1
ATOM 2408 N N . LEU A 1 302 ? -12.918 13.062 23.082 1.00 97.62 302 LEU A N 1
ATOM 2409 C CA . LEU A 1 302 ? -11.635 13.397 23.705 1.00 97.62 302 LEU A CA 1
ATOM 2410 C C . LEU A 1 302 ? -10.472 12.734 22.957 1.00 97.62 302 LEU A C 1
ATOM 2412 O O . LEU A 1 302 ? -9.494 13.411 22.643 1.00 97.62 302 LEU A O 1
ATOM 2416 N N . VAL A 1 303 ? -10.600 11.442 22.647 1.00 98.19 303 VAL A N 1
ATOM 2417 C CA . VAL A 1 303 ? -9.614 10.699 21.856 1.00 98.19 303 VAL A CA 1
ATOM 2418 C C . VAL A 1 303 ? -9.793 11.029 20.371 1.00 98.19 303 VAL A C 1
ATOM 2420 O O . VAL A 1 303 ? -8.832 11.471 19.739 1.00 98.19 303 VAL A O 1
ATOM 2423 N N . GLY A 1 304 ? -11.022 10.995 19.851 1.00 98.19 304 GLY A N 1
ATOM 2424 C CA . GLY A 1 304 ? -11.327 11.543 18.524 1.00 98.19 304 GLY A CA 1
ATOM 2425 C C . GLY A 1 304 ? -11.364 10.494 17.419 1.00 98.19 304 GLY A C 1
ATOM 2426 O O . GLY A 1 304 ? -11.104 10.836 16.266 1.00 98.19 304 GLY A O 1
ATOM 2427 N N . HIS A 1 305 ? -11.636 9.235 17.752 1.00 98.81 305 HIS A N 1
ATOM 2428 C CA . HIS A 1 305 ? -11.599 8.108 16.824 1.00 98.81 305 HIS A CA 1
ATOM 2429 C C . HIS A 1 305 ? -13.003 7.717 16.354 1.00 98.81 305 HIS A C 1
ATOM 2431 O O . HIS A 1 305 ? -14.008 8.020 17.000 1.00 98.81 305 HIS A O 1
ATOM 2437 N N . VAL A 1 306 ? -13.096 7.092 15.179 1.00 98.81 306 VAL A N 1
ATOM 2438 C CA . VAL A 1 306 ? -14.389 6.664 14.618 1.00 98.81 306 VAL A CA 1
ATOM 2439 C C . VAL A 1 306 ? -14.897 5.362 15.233 1.00 98.81 306 VAL A C 1
ATOM 2441 O O . VAL A 1 306 ? -16.112 5.178 15.343 1.00 98.81 306 VAL A O 1
ATOM 2444 N N . ASP A 1 307 ? -13.994 4.494 15.685 1.00 98.62 307 ASP A N 1
ATOM 2445 C CA . ASP A 1 307 ? -14.319 3.234 16.360 1.00 98.62 307 ASP A CA 1
ATOM 2446 C C . ASP A 1 307 ? -15.044 3.439 17.709 1.00 98.62 307 ASP A C 1
ATOM 2448 O O . ASP A 1 307 ? -15.849 2.604 18.126 1.00 98.62 307 ASP A O 1
ATOM 2452 N N . GLU A 1 308 ? -14.845 4.594 18.353 1.00 98.75 308 GLU A N 1
ATOM 2453 C CA . GLU A 1 308 ? -15.494 4.979 19.611 1.00 98.75 308 GLU A CA 1
ATOM 2454 C C . GLU A 1 308 ? -17.025 5.088 19.493 1.00 98.75 308 GLU A C 1
ATOM 2456 O O . GLU A 1 308 ? -17.734 4.955 20.496 1.00 98.75 308 GLU A O 1
ATOM 2461 N N . PHE A 1 309 ? -17.565 5.348 18.294 1.00 98.62 309 PHE A N 1
ATOM 2462 C CA . PHE A 1 309 ? -19.005 5.573 18.104 1.00 98.62 309 PHE A CA 1
ATOM 2463 C C . PHE A 1 309 ? -19.656 4.721 17.012 1.00 98.62 309 PHE A C 1
ATOM 2465 O O . PHE A 1 309 ? -20.885 4.753 16.876 1.00 98.62 309 PHE A O 1
ATOM 2472 N N . MET A 1 310 ? -18.887 3.962 16.228 1.00 98.38 310 MET A N 1
ATOM 2473 C CA . MET A 1 310 ? -19.448 3.090 15.200 1.00 98.38 310 MET A CA 1
ATOM 2474 C C . MET A 1 310 ? -18.628 1.824 14.959 1.00 98.38 310 MET A C 1
ATOM 2476 O O . MET A 1 310 ? -17.420 1.787 15.119 1.00 98.38 310 MET A O 1
ATOM 2480 N N . THR A 1 311 ? -19.316 0.775 14.512 1.00 98.31 311 THR A N 1
ATOM 2481 C CA . THR A 1 311 ? -18.700 -0.468 14.044 1.00 98.31 311 THR A CA 1
ATOM 2482 C C . THR A 1 311 ? -19.620 -1.153 13.033 1.00 98.31 311 THR A C 1
ATOM 2484 O O . THR A 1 311 ? -20.816 -0.851 12.951 1.00 98.31 311 THR A O 1
ATOM 2487 N N . PHE A 1 312 ? -19.076 -2.095 12.267 1.00 97.12 312 PHE A N 1
ATOM 2488 C CA . PHE A 1 312 ? -19.835 -2.954 11.366 1.00 97.12 312 PHE A CA 1
ATOM 2489 C C . PHE A 1 312 ? -19.736 -4.403 11.822 1.00 97.12 312 PHE A C 1
ATOM 2491 O O . PHE A 1 312 ? -18.650 -4.901 12.093 1.00 97.12 312 PHE A O 1
ATOM 2498 N N . VAL A 1 313 ? -20.869 -5.100 11.833 1.00 95.69 313 VAL A N 1
ATOM 2499 C CA . VAL A 1 313 ? -20.933 -6.539 12.104 1.00 95.69 313 VAL A CA 1
ATOM 2500 C C . VAL A 1 313 ? -21.644 -7.251 10.952 1.00 95.69 313 VAL A C 1
ATOM 2502 O O . VAL A 1 313 ? -22.574 -6.678 10.371 1.00 95.69 313 VAL A O 1
ATOM 2505 N N . PRO A 1 314 ? -21.243 -8.485 10.593 1.00 91.69 314 PRO A N 1
ATOM 2506 C CA . PRO A 1 314 ? -22.004 -9.302 9.657 1.00 91.69 314 PRO A CA 1
ATOM 2507 C C . PRO A 1 314 ? -23.459 -9.464 10.115 1.00 91.69 314 PRO A C 1
ATOM 2509 O O . PRO A 1 314 ? -23.720 -9.804 11.268 1.00 91.69 314 PRO A O 1
ATOM 2512 N N . ALA A 1 315 ? -24.408 -9.262 9.200 1.00 89.12 315 ALA A N 1
ATOM 2513 C CA . ALA A 1 315 ? -25.832 -9.495 9.429 1.00 89.12 315 ALA A CA 1
ATOM 2514 C C . ALA A 1 315 ? -26.367 -10.492 8.380 1.00 89.12 315 ALA A C 1
ATOM 2516 O O . ALA A 1 315 ? -26.156 -10.264 7.186 1.00 89.12 315 ALA A O 1
ATOM 2517 N N . PRO A 1 316 ? -27.059 -11.580 8.776 1.00 78.94 316 PRO A N 1
ATOM 2518 C CA . PRO A 1 316 ? -27.515 -12.617 7.842 1.00 78.94 316 PRO A CA 1
ATOM 2519 C C . PRO A 1 316 ? -28.528 -12.146 6.788 1.00 78.94 316 PRO A C 1
ATOM 2521 O O . PRO A 1 316 ? -28.653 -12.765 5.734 1.00 78.94 316 PRO A O 1
ATOM 2524 N N . ASP A 1 317 ? -29.288 -11.086 7.069 1.00 70.94 317 ASP A N 1
ATOM 2525 C CA . ASP A 1 317 ? -30.562 -10.804 6.403 1.00 70.94 317 ASP A CA 1
ATOM 2526 C C . ASP A 1 317 ? -30.613 -9.470 5.636 1.00 70.94 317 ASP A C 1
ATOM 2528 O O . ASP A 1 317 ? -31.593 -9.219 4.927 1.00 70.94 317 ASP A O 1
ATOM 2532 N N . LYS A 1 318 ? -29.584 -8.607 5.708 1.00 63.91 318 LYS A N 1
ATOM 2533 C CA . LYS A 1 318 ? -29.585 -7.308 5.001 1.00 63.91 318 LYS A CA 1
ATOM 2534 C C . LYS A 1 318 ? -28.214 -6.900 4.445 1.00 63.91 318 LYS A C 1
ATOM 2536 O O . LYS A 1 318 ? -27.203 -6.915 5.129 1.00 63.91 318 LYS A O 1
ATOM 2541 N N . LYS A 1 319 ? -28.234 -6.440 3.184 1.00 56.34 319 LYS A N 1
ATOM 2542 C CA . LYS A 1 319 ? -27.155 -5.754 2.436 1.00 56.34 319 LYS A CA 1
ATOM 2543 C C . LYS A 1 319 ? -25.847 -6.509 2.143 1.00 56.34 319 LYS A C 1
ATOM 2545 O O . LYS A 1 319 ? -24.900 -5.869 1.708 1.00 56.34 319 LYS A O 1
ATOM 2550 N N . VAL A 1 320 ? -25.813 -7.839 2.172 1.00 50.66 320 VAL A N 1
ATOM 2551 C CA . VAL A 1 320 ? -24.745 -8.589 1.480 1.00 50.66 320 VAL A CA 1
ATOM 2552 C C . VAL A 1 320 ? -25.307 -9.192 0.195 1.00 50.66 320 VAL A C 1
ATOM 2554 O O . VAL A 1 320 ? -25.520 -10.394 0.082 1.00 50.66 320 VAL A O 1
ATOM 2557 N N . LYS A 1 321 ? -25.589 -8.353 -0.812 1.00 45.44 321 LYS A N 1
ATOM 2558 C CA . LYS A 1 321 ? -25.632 -8.885 -2.180 1.00 45.44 321 LYS A CA 1
ATOM 2559 C C . LYS A 1 321 ? -24.182 -9.114 -2.583 1.00 45.44 321 LYS A C 1
ATOM 2561 O O . LYS A 1 321 ? -23.499 -8.183 -2.999 1.00 45.44 321 LYS A O 1
ATOM 2566 N N . GLN A 1 322 ? -23.718 -10.339 -2.384 1.00 44.56 322 GLN A N 1
ATOM 2567 C CA . GLN A 1 322 ? -22.419 -10.815 -2.835 1.00 44.56 322 GLN A CA 1
ATOM 2568 C C . GLN A 1 322 ? -22.414 -10.756 -4.373 1.00 44.56 322 GLN A C 1
ATOM 2570 O O . GLN A 1 322 ? -22.861 -11.675 -5.055 1.00 44.56 322 GLN A O 1
ATOM 2575 N N . TYR A 1 323 ? -22.016 -9.620 -4.945 1.00 49.06 323 TYR A N 1
ATOM 2576 C CA . TYR A 1 323 ? -21.899 -9.472 -6.392 1.00 49.06 323 TYR A CA 1
ATOM 2577 C C . TYR A 1 323 ? -20.531 -9.999 -6.830 1.00 49.06 323 TYR A C 1
ATOM 2579 O O . TYR A 1 323 ? -19.589 -9.236 -7.017 1.00 49.06 323 TYR A O 1
ATOM 2587 N N . CYS A 1 324 ? -20.431 -11.317 -7.015 1.00 39.38 324 CYS A N 1
ATOM 2588 C CA . CYS A 1 324 ? -19.383 -11.914 -7.840 1.00 39.38 324 CYS A CA 1
ATOM 2589 C C . CYS A 1 324 ? -19.832 -11.756 -9.312 1.00 39.38 324 CYS A C 1
ATOM 2591 O O . CYS A 1 324 ? -20.619 -12.557 -9.816 1.00 39.38 324 CYS A O 1
ATOM 2593 N N . GLN A 1 325 ? -19.407 -10.692 -10.000 1.00 34.28 325 GLN A N 1
ATOM 2594 C CA . GLN A 1 325 ? -19.549 -10.584 -11.459 1.00 34.28 325 GLN A CA 1
ATOM 2595 C C . GLN A 1 325 ? -18.181 -10.765 -12.124 1.00 34.28 325 GLN A C 1
ATOM 2597 O O . GLN A 1 325 ? -17.308 -9.914 -11.992 1.00 34.28 325 GLN A O 1
ATOM 2602 N N . GLY A 1 326 ? -18.021 -11.863 -12.870 1.00 32.47 326 GLY A N 1
ATOM 2603 C CA . GLY A 1 326 ? -16.870 -12.118 -13.744 1.00 32.47 326 GLY A CA 1
ATOM 2604 C C . GLY A 1 326 ? -16.164 -13.443 -13.453 1.00 32.47 326 GLY A C 1
ATOM 2605 O O . GLY A 1 326 ? -16.162 -13.915 -12.327 1.00 32.47 326 GLY A O 1
ATOM 2606 N N . LYS A 1 327 ? -15.558 -14.049 -14.482 1.00 32.81 327 LYS A N 1
ATOM 2607 C CA . LYS A 1 327 ? -14.863 -15.360 -14.498 1.00 32.81 327 LYS A CA 1
ATOM 2608 C C . LYS A 1 327 ? -13.658 -15.512 -13.543 1.00 32.81 327 LYS A C 1
ATOM 2610 O O . LYS A 1 327 ? -12.905 -16.471 -13.675 1.00 32.81 327 LYS A O 1
ATOM 2615 N N . TYR A 1 328 ? -13.481 -14.610 -12.588 1.00 37.91 328 TYR A N 1
ATOM 2616 C CA . TYR A 1 328 ? -12.476 -14.712 -11.543 1.00 37.91 328 TYR A CA 1
ATOM 2617 C C . TYR A 1 328 ? -13.210 -14.997 -10.237 1.00 37.91 328 TYR A C 1
ATOM 2619 O O . TYR A 1 328 ? -13.999 -14.192 -9.751 1.00 37.91 328 TYR A O 1
ATOM 2627 N N . SER A 1 329 ? -13.013 -16.217 -9.755 1.00 33.06 329 SER A N 1
ATOM 2628 C CA . SER A 1 329 ? -13.509 -16.764 -8.497 1.00 33.06 329 SER A CA 1
ATOM 2629 C C . SER A 1 329 ? -13.532 -15.732 -7.366 1.00 33.06 329 SER A C 1
ATOM 2631 O O . SER A 1 329 ? -12.512 -15.121 -7.053 1.00 33.06 329 SER A O 1
ATOM 2633 N N . CYS A 1 330 ? -14.692 -15.593 -6.715 1.00 35.91 330 CYS A N 1
ATOM 2634 C CA . CYS A 1 330 ? -14.765 -15.039 -5.365 1.00 35.91 330 CYS A CA 1
ATOM 2635 C C . CYS A 1 330 ? -13.822 -15.842 -4.442 1.00 35.91 330 CYS A C 1
ATOM 2637 O O . CYS A 1 330 ? -13.679 -17.051 -4.653 1.00 35.91 330 CYS A O 1
ATOM 2639 N N . PRO A 1 331 ? -13.182 -15.201 -3.447 1.00 36.94 331 PRO A N 1
ATOM 2640 C CA . PRO A 1 331 ? -12.244 -15.861 -2.551 1.00 36.94 331 PRO A CA 1
ATOM 2641 C C . PRO A 1 331 ? -13.007 -16.873 -1.694 1.00 36.94 331 PRO A C 1
ATOM 2643 O O . PRO A 1 331 ? -13.647 -16.529 -0.704 1.00 36.94 331 PRO A O 1
ATOM 2646 N N . LEU A 1 332 ? -12.981 -18.129 -2.126 1.00 29.55 332 LEU A N 1
ATOM 2647 C CA . LEU A 1 332 ? -13.170 -19.273 -1.256 1.00 29.55 332 LEU A CA 1
ATOM 2648 C C . LEU A 1 332 ? -11.779 -19.643 -0.745 1.00 29.55 332 LEU A C 1
ATOM 2650 O O . LEU A 1 332 ? -11.009 -20.230 -1.497 1.00 29.55 332 LEU A O 1
ATOM 2654 N N . HIS A 1 333 ? -11.549 -19.283 0.520 1.00 36.94 333 HIS A N 1
ATOM 2655 C CA . HIS A 1 333 ? -10.489 -19.737 1.428 1.00 36.94 333 HIS A CA 1
ATOM 2656 C C . HIS A 1 333 ? -9.042 -19.359 1.105 1.00 36.94 333 HIS A C 1
ATOM 2658 O O . HIS A 1 333 ? -8.485 -19.823 0.089 1.00 36.94 333 HIS A O 1
#

Mean predicted aligned error: 7.01 Å

Radius of gyration: 25.05 Å; Cα contacts (8 Å, |Δi|>4): 632; chains: 1; bounding box: 65×48×74 Å

InterPro domains:
  IPR004303 Protein-arginine deiminase [PTHR10837] (1-319)
  IPR013530 Protein-arginine deiminase, C-terminal [PF03068] (118-319)
  IPR013733 Protein-arginine deiminase (PAD), central domain [PF08527] (1-107)
  IPR036556 Protein-arginine deiminase, central domain superfamily [G3DSA:2.60.40.1700] (1-127)
  IPR036556 Protein-arginine deiminase, central domain superfamily [SSF110083] (1-127)

Foldseek 3Di:
DDKDKDKDAAAQDDPPPKFKKKFFDLVLQAWKWKWWADDPPDDDDDDDDDDPVVCCVGTPTQTHNVHRMHTDDDRGHTDMTMMDMDTPDAQFLVHLQKTKMKMFTWADDPPPDDTDGPDMDIDMDGDFAWAAAAQADDDAEAEWEDDPPCPVVVVVVVVVCVVVVHHYDYHYCVQLVRPGCPQFFWGWTKTDDPVDIAIEIEGFLPCHSNNCCCVPPQDDDRYHYDYFHDPPDDAALQSGNLQWHFDDWDADPNDTLNSGAIEGEWADPPDPPIDHHGPRVVRSRCSNVSRRYDYDHQSVDPSRHPNVPDGDDDDPPDDPPPPPPDPDDDDDD

pLDDT: mean 90.69, std 16.6, range [29.55, 98.94]

Solvent-accessible surface area (backbone atoms only — not comparable to full-atom values): 19308 Å² total; per-residue (Å²): 112,50,82,44,74,53,74,47,76,56,57,76,60,72,62,90,68,44,47,39,35,37,35,43,50,78,75,39,19,72,34,35,41,32,26,29,67,59,73,88,84,80,88,77,89,86,88,90,65,87,63,66,59,53,50,42,68,50,33,38,78,49,34,24,74,90,32,47,56,34,81,48,89,83,81,30,36,78,38,77,46,61,30,40,36,40,71,73,52,67,24,26,83,92,34,92,22,72,38,58,46,36,41,29,41,29,40,62,51,62,92,95,50,76,59,45,73,80,43,74,52,75,52,78,47,70,46,55,39,74,41,71,70,27,69,63,55,85,85,65,69,46,77,42,51,48,50,100,85,41,62,68,58,52,54,51,50,50,53,53,35,58,77,68,73,44,45,80,46,75,44,44,47,96,62,19,69,71,46,65,61,54,53,29,45,43,42,70,24,29,37,63,52,103,88,52,71,37,45,26,38,40,38,33,59,54,62,56,58,44,56,58,49,54,64,76,70,53,42,50,93,76,24,44,72,46,72,45,79,62,81,98,52,86,77,44,66,28,36,21,30,48,12,55,48,46,40,59,53,46,72,57,95,86,46,78,26,84,62,8,30,31,37,34,21,22,38,60,93,84,47,93,84,51,55,51,42,50,65,60,51,51,36,35,57,51,41,33,57,66,33,54,62,45,79,42,85,15,52,90,42,94,69,17,35,42,58,81,81,49,86,67,70,78,58,100,87,63,82,75,78,80,77,80,83,66,101,65,78,72,91,76,128

Nearest PDB structures (foldseek):
  5n0y-assembly1_A  TM=9.707E-01  e=7.327E-41  Homo sapiens
  3b1u-assembly1_A  TM=9.707E-01  e=1.118E-40  Homo sapiens
  5n0z-assembly1_A-2  TM=9.727E-01  e=2.047E-40  Homo sapiens
  5n1b-assembly1_A-2  TM=9.710E-01  e=2.453E-40  Homo sapiens
  8r8u-assembly1_B  TM=9.686E-01  e=1.927E-40  Homo sapiens

Organism: Oncorhynchus mykiss (NCBI:txid8022)

Secondary structure (DSSP, 8-state):
-EEEEEEEEE-SSPPTT-EEEEE--HHHHTTEEEEEPPPSS---------SHHHHHHHS-EEESSS-SEEEE----EEEEEEEEEEE-S--BTTB-SEEEEEEEEEE--STTSPPEEEEEEEEEEEPPPPEE--TTSPP-EEEEE--TT-HHHHHHHHHHHHHHT-EEEEE-HHHHTT---HHHHEEEEEEEETTEEEEEEEEPTT--TTTTHIIIII-BTTBEEEE---TTS---GGGSGGGEEEPPSEEETTEEETT--EEEEE--TT-TT--B--HHHHHHHHHT-TT--EEEE-TTSSS--STTT------SSSS------SSS-----